Protein AF-A0A7S1RBB6-F1 (afdb_monomer_lite)

Structure (mmCIF, N/CA/C/O backbone):
data_AF-A0A7S1RBB6-F1
#
_entry.id   AF-A0A7S1RBB6-F1
#
loop_
_atom_site.group_PDB
_atom_site.id
_atom_site.type_symbol
_atom_site.label_atom_id
_atom_site.label_alt_id
_atom_site.label_comp_id
_atom_site.label_asym_id
_atom_site.label_entity_id
_atom_site.label_seq_id
_atom_site.pdbx_PDB_ins_code
_atom_site.Cartn_x
_atom_site.Cartn_y
_atom_site.Cartn_z
_atom_site.occupancy
_atom_site.B_iso_or_equiv
_atom_site.auth_seq_id
_atom_site.auth_comp_id
_atom_site.auth_asym_id
_atom_site.auth_atom_id
_atom_site.pdbx_PDB_model_num
ATOM 1 N N . ARG A 1 1 ? 6.614 -2.468 24.301 1.00 43.59 1 ARG A N 1
ATOM 2 C CA . ARG A 1 1 ? 5.553 -2.419 25.337 1.00 43.59 1 ARG A CA 1
ATOM 3 C C . ARG A 1 1 ? 4.480 -3.406 24.907 1.00 43.59 1 ARG A C 1
ATOM 5 O O . ARG A 1 1 ? 3.818 -3.131 23.917 1.00 43.59 1 ARG A O 1
ATOM 12 N N . HIS A 1 2 ? 4.411 -4.570 25.554 1.00 38.12 2 HIS A N 1
ATOM 13 C CA . HIS A 1 2 ? 3.393 -5.583 25.279 1.00 38.12 2 HIS A CA 1
ATOM 14 C C . HIS A 1 2 ? 2.012 -5.030 25.653 1.00 38.12 2 HIS A C 1
ATOM 16 O O . HIS A 1 2 ? 1.820 -4.583 26.782 1.00 38.12 2 HIS A O 1
ATOM 22 N N . LEU A 1 3 ? 1.088 -5.008 24.690 1.00 43.78 3 LEU A N 1
ATOM 23 C CA . LEU A 1 3 ? -0.338 -4.831 24.947 1.00 43.78 3 LEU A CA 1
ATOM 24 C C . LEU A 1 3 ? -0.813 -6.134 25.600 1.00 43.78 3 LEU A C 1
ATOM 26 O O . LEU A 1 3 ? -0.875 -7.169 24.945 1.00 43.78 3 LEU A O 1
ATOM 30 N N . MET A 1 4 ? -1.009 -6.093 26.917 1.00 45.59 4 MET A N 1
ATOM 31 C CA . MET A 1 4 ? -1.610 -7.180 27.689 1.00 45.59 4 MET A CA 1
ATOM 32 C C . MET A 1 4 ? -3.034 -7.432 27.175 1.00 45.59 4 MET A C 1
ATOM 34 O O . MET A 1 4 ? -3.755 -6.470 26.904 1.00 45.59 4 MET A O 1
ATOM 38 N N . ALA A 1 5 ? -3.427 -8.703 27.064 1.00 48.28 5 ALA A N 1
ATOM 39 C CA . ALA A 1 5 ? -4.809 -9.109 26.821 1.00 48.28 5 ALA A CA 1
ATOM 40 C C . ALA A 1 5 ? -5.725 -8.436 27.860 1.00 48.28 5 ALA A C 1
ATOM 42 O O . ALA A 1 5 ? -5.469 -8.508 29.065 1.00 48.28 5 ALA A O 1
ATOM 43 N N . GLY A 1 6 ? -6.716 -7.683 27.380 1.00 51.94 6 GLY A N 1
ATOM 44 C CA . GLY A 1 6 ? -7.488 -6.748 28.190 1.00 51.94 6 GLY A CA 1
ATOM 45 C C . GLY A 1 6 ? -8.405 -7.448 29.189 1.00 51.94 6 GLY A C 1
ATOM 46 O O . GLY A 1 6 ? -9.312 -8.180 28.801 1.00 51.94 6 GLY A O 1
ATOM 47 N N . SER A 1 7 ? -8.189 -7.165 30.474 1.00 54.84 7 SER A N 1
ATOM 48 C CA . SER A 1 7 ? -9.207 -7.292 31.521 1.00 54.84 7 SER A CA 1
ATOM 49 C C . SER A 1 7 ? -10.287 -6.228 31.297 1.00 54.84 7 SER A C 1
ATOM 51 O O . SER A 1 7 ? -9.959 -5.089 30.952 1.00 54.84 7 SER A O 1
ATOM 53 N N . ALA A 1 8 ? -11.561 -6.590 31.471 1.00 57.09 8 ALA A N 1
ATOM 54 C CA . ALA A 1 8 ? -12.688 -5.672 31.336 1.00 57.09 8 ALA A CA 1
ATOM 55 C C . ALA A 1 8 ? -12.540 -4.493 32.319 1.00 57.09 8 ALA A C 1
ATOM 57 O O . ALA A 1 8 ? -12.623 -4.661 33.537 1.00 57.09 8 ALA A O 1
ATOM 58 N N . GLU A 1 9 ? -12.301 -3.281 31.807 1.00 63.22 9 GLU A N 1
ATOM 59 C CA . GLU A 1 9 ? -12.243 -2.084 32.649 1.00 63.22 9 GLU A CA 1
ATOM 60 C C . GLU A 1 9 ? -13.662 -1.634 33.021 1.00 63.22 9 GLU A C 1
ATOM 62 O O . GLU A 1 9 ? -14.468 -1.267 32.163 1.00 63.22 9 GLU A O 1
ATOM 67 N N . ALA A 1 10 ? -13.952 -1.602 34.323 1.00 62.88 10 ALA A N 1
ATOM 68 C CA . ALA A 1 10 ? -15.189 -1.037 34.846 1.00 62.88 10 ALA A CA 1
ATOM 69 C C . ALA A 1 10 ? -15.334 0.450 34.456 1.00 62.88 10 ALA A C 1
ATOM 71 O O . ALA A 1 10 ? -14.387 1.227 34.615 1.00 62.88 10 ALA A O 1
ATOM 72 N N . MET A 1 11 ? -16.526 0.804 33.948 1.00 72.56 11 MET A N 1
ATOM 73 C CA . MET A 1 11 ? -17.032 2.146 33.595 1.00 72.56 11 MET A CA 1
ATOM 74 C C . MET A 1 11 ? -15.949 3.220 33.386 1.00 72.56 11 MET A C 1
ATOM 76 O O . MET A 1 11 ? -15.779 4.136 34.193 1.00 72.56 11 MET A O 1
ATOM 80 N N . SER A 1 12 ? -15.193 3.116 32.293 1.00 73.88 12 SER A N 1
ATOM 81 C CA . SER A 1 12 ? -14.159 4.086 31.934 1.00 73.88 12 SER A CA 1
ATOM 82 C C . SER A 1 12 ? -14.684 5.123 30.935 1.00 73.88 12 SER A C 1
ATOM 84 O O . SER A 1 12 ? -15.359 4.804 29.953 1.00 73.88 12 SER A O 1
ATOM 86 N N . LYS A 1 13 ? -14.331 6.400 31.146 1.00 88.50 13 LYS A N 1
ATOM 87 C CA . LYS A 1 13 ? -14.500 7.432 30.112 1.00 88.50 13 LYS A CA 1
ATOM 88 C C . LYS A 1 13 ? -13.587 7.084 28.933 1.00 88.50 13 LYS A C 1
ATOM 90 O O . LYS A 1 13 ? -12.365 7.240 29.026 1.00 88.50 13 LYS A O 1
ATOM 95 N N . CYS A 1 14 ? -14.200 6.598 27.857 1.00 92.31 14 CYS A N 1
ATOM 96 C CA . CYS A 1 14 ? -13.554 6.334 26.576 1.00 92.31 14 CYS A CA 1
ATOM 97 C C . CYS A 1 14 ? -13.932 7.421 25.576 1.00 92.31 14 CYS A C 1
ATOM 99 O O . CYS A 1 14 ? -15.098 7.807 25.523 1.00 92.31 14 CYS A O 1
ATOM 101 N N . GLN A 1 15 ? -12.964 7.879 24.787 1.00 95.56 15 GLN A N 1
ATOM 102 C CA . GLN A 1 15 ? -13.169 8.891 23.749 1.00 95.56 15 GLN A CA 1
ATOM 103 C C . GLN A 1 15 ? -12.273 8.623 22.540 1.00 95.56 15 GLN A C 1
ATOM 105 O O . GLN A 1 15 ? -11.200 8.025 22.672 1.00 95.56 15 GLN A O 1
ATOM 110 N N . ILE A 1 16 ? -12.700 9.106 21.377 1.00 95.06 16 ILE A N 1
ATOM 111 C CA . ILE A 1 16 ? -11.954 9.012 20.124 1.00 95.06 16 ILE A CA 1
ATOM 112 C C . ILE A 1 16 ? -11.471 10.408 19.756 1.00 95.06 16 ILE A C 1
ATOM 114 O O . ILE A 1 16 ? -12.265 11.335 19.640 1.00 95.06 16 ILE A O 1
ATOM 118 N N . ILE A 1 17 ? -10.163 10.568 19.566 1.00 94.81 17 ILE A N 1
ATOM 119 C CA . ILE A 1 17 ? -9.572 11.836 19.126 1.00 94.81 17 ILE A CA 1
ATOM 120 C C . ILE A 1 17 ? -8.734 11.551 17.890 1.00 94.81 17 ILE A C 1
ATOM 122 O O . ILE A 1 17 ? -7.744 10.821 17.968 1.00 94.81 17 ILE A O 1
ATOM 126 N N . SER A 1 18 ? -9.142 12.109 16.748 1.00 91.75 18 SER A N 1
ATOM 127 C CA . SER A 1 18 ? -8.444 11.947 15.463 1.00 91.75 18 SER A CA 1
ATOM 128 C C . SER A 1 18 ? -8.170 10.473 15.121 1.00 91.75 18 SER A C 1
ATOM 130 O O . SER A 1 18 ? -7.048 10.096 14.775 1.00 91.75 18 SER A O 1
ATOM 132 N N . GLY A 1 19 ? -9.181 9.616 15.304 1.00 91.19 19 GLY A N 1
ATOM 133 C CA . GLY A 1 19 ? -9.081 8.180 15.027 1.00 91.19 19 GLY A CA 1
ATOM 134 C C . GLY A 1 19 ? -8.227 7.380 16.020 1.00 91.19 19 GLY A C 1
ATOM 135 O O . GLY A 1 19 ? -7.901 6.221 15.773 1.00 91.19 19 GLY A O 1
ATOM 136 N N . VAL A 1 20 ? -7.827 7.977 17.145 1.00 94.06 20 VAL A N 1
ATOM 137 C CA . VAL A 1 20 ? -7.120 7.289 18.231 1.00 94.06 20 VAL A CA 1
ATOM 138 C C . VAL A 1 20 ? -8.073 7.088 19.401 1.00 94.06 20 VAL A C 1
ATOM 140 O O . VAL A 1 20 ? -8.668 8.046 19.892 1.00 94.06 20 VAL A O 1
ATOM 143 N N . LEU A 1 21 ? -8.183 5.843 19.862 1.00 94.25 21 LEU A N 1
ATOM 144 C CA . LEU A 1 21 ? -8.985 5.472 21.018 1.00 94.25 21 LEU A CA 1
ATOM 145 C C . LEU A 1 21 ? -8.209 5.738 22.314 1.00 94.25 21 LEU A C 1
ATOM 147 O O . LEU A 1 21 ? -7.080 5.262 22.493 1.00 94.25 21 LEU A O 1
ATOM 151 N N . PHE A 1 22 ? -8.839 6.464 23.235 1.00 94.94 22 PHE A N 1
ATOM 152 C CA . PHE A 1 22 ? -8.323 6.745 24.571 1.00 94.94 22 PHE A CA 1
ATOM 153 C C . PHE A 1 22 ? -9.266 6.202 25.651 1.00 94.94 22 PHE A C 1
ATOM 155 O O . PHE A 1 22 ? -10.476 6.378 25.551 1.00 94.94 22 PHE A O 1
ATOM 162 N N . SER A 1 23 ? -8.701 5.632 26.719 1.00 93.81 23 SER A N 1
ATOM 163 C CA . SER A 1 23 ? -9.399 5.298 27.975 1.00 93.81 23 SER A CA 1
ATOM 164 C C . SER A 1 23 ? -8.680 5.987 29.126 1.00 93.81 23 SER A C 1
ATOM 166 O O . SER A 1 23 ? -7.458 5.871 29.244 1.00 93.81 23 SER A O 1
ATOM 168 N N . LYS A 1 24 ? -9.406 6.741 29.964 1.00 91.56 24 LYS A N 1
ATOM 169 C CA . LYS A 1 24 ? -8.833 7.452 31.131 1.00 91.56 24 LYS A CA 1
ATOM 170 C C . LYS A 1 24 ? -7.597 8.302 30.768 1.00 91.56 24 LYS A C 1
ATOM 172 O O . LYS A 1 24 ? -6.594 8.311 31.478 1.00 91.56 24 LYS A O 1
ATOM 177 N N . GLY A 1 25 ? -7.636 8.959 29.606 1.00 91.75 25 GLY A N 1
ATOM 178 C CA . GLY A 1 25 ? -6.530 9.772 29.078 1.00 91.75 25 GLY A CA 1
ATOM 179 C C . GLY A 1 25 ? -5.324 8.982 28.548 1.00 91.75 25 GLY A C 1
ATOM 180 O O . GLY A 1 25 ? -4.381 9.578 28.032 1.00 91.75 25 GLY A O 1
ATOM 181 N N . ARG A 1 26 ? -5.334 7.647 28.623 1.00 91.94 26 ARG A N 1
ATOM 182 C CA . ARG A 1 26 ? -4.288 6.786 28.063 1.00 91.94 26 ARG A CA 1
ATOM 183 C C . ARG A 1 26 ? -4.666 6.349 26.655 1.00 91.94 26 ARG A C 1
ATOM 185 O O . ARG A 1 26 ? -5.791 5.926 26.409 1.00 91.94 26 ARG A O 1
ATOM 192 N N . LYS A 1 27 ? -3.702 6.427 25.737 1.00 93.44 27 LYS A N 1
ATOM 193 C CA . LYS A 1 27 ? -3.846 5.909 24.373 1.00 93.44 27 LYS A CA 1
ATOM 194 C C . LYS A 1 27 ? -3.926 4.384 24.414 1.00 93.44 27 LYS A C 1
ATOM 196 O O . LYS A 1 27 ? -2.978 3.747 24.869 1.00 93.44 27 LYS A O 1
ATOM 201 N N . ILE A 1 28 ? -5.019 3.836 23.895 1.00 94.38 28 ILE A N 1
ATOM 202 C CA . ILE A 1 28 ? -5.225 2.393 23.752 1.00 94.38 28 ILE A CA 1
ATOM 203 C C . ILE A 1 28 ? -4.673 1.926 22.408 1.00 94.38 28 ILE A C 1
ATOM 205 O O . ILE A 1 28 ? -3.746 1.122 22.356 1.00 94.38 28 ILE A O 1
ATOM 209 N N . GLY A 1 29 ? -5.172 2.507 21.319 1.00 91.88 29 GLY A N 1
ATOM 210 C CA . GLY A 1 29 ? -4.824 2.096 19.964 1.00 91.88 29 GLY A CA 1
ATOM 211 C C . GLY A 1 29 ? -5.254 3.134 18.938 1.00 91.88 29 GLY A C 1
ATOM 212 O O . GLY A 1 29 ? -6.098 3.985 19.216 1.00 91.88 29 GLY A O 1
ATOM 213 N N . ARG A 1 30 ? -4.632 3.102 17.759 1.00 93.81 30 ARG A N 1
ATOM 214 C CA . ARG A 1 30 ? -5.143 3.832 16.594 1.00 93.81 30 ARG A CA 1
ATOM 215 C C . ARG A 1 30 ? -6.147 2.914 15.902 1.00 93.81 30 ARG A C 1
ATOM 217 O O . ARG A 1 30 ? -5.836 1.742 15.726 1.00 93.81 30 ARG A O 1
ATOM 224 N N . LEU A 1 31 ? -7.326 3.430 15.581 1.00 95.06 31 LEU A N 1
ATOM 225 C CA . LEU A 1 31 ? -8.295 2.719 14.758 1.00 95.06 31 LEU A CA 1
ATOM 226 C C . LEU A 1 31 ? -7.768 2.668 13.319 1.00 95.06 31 LEU A C 1
ATOM 228 O O . LEU A 1 31 ? -7.024 3.554 12.899 1.00 95.06 31 LEU A O 1
ATOM 232 N N . ASP A 1 32 ? -8.101 1.625 12.582 1.00 92.69 32 ASP A N 1
ATOM 233 C CA . ASP A 1 32 ? -7.763 1.467 11.170 1.00 92.69 32 ASP A CA 1
ATOM 234 C C . ASP A 1 32 ? -8.798 0.564 10.489 1.00 92.69 32 ASP A C 1
ATOM 236 O O . ASP A 1 32 ? -9.718 0.062 11.135 1.00 92.69 32 ASP A O 1
ATOM 240 N N . SER A 1 33 ? -8.649 0.355 9.182 1.00 91.06 33 SER A N 1
ATOM 241 C CA . SER A 1 33 ? -9.563 -0.472 8.387 1.00 91.06 33 SER A CA 1
ATOM 242 C C . SER A 1 33 ? -9.567 -1.957 8.767 1.00 91.06 33 SER A C 1
ATOM 244 O O . SER A 1 33 ? -10.401 -2.700 8.260 1.00 91.06 33 SER A O 1
ATOM 246 N N . SER A 1 34 ? -8.655 -2.410 9.632 1.00 91.75 34 SER A N 1
ATOM 247 C CA . SER A 1 34 ? -8.646 -3.780 10.154 1.00 91.75 34 SER A CA 1
ATOM 248 C C . SER A 1 34 ? -9.430 -3.930 11.460 1.00 91.75 34 SER A C 1
ATOM 250 O O . SER A 1 34 ? -9.495 -5.030 12.006 1.00 91.75 34 SER A O 1
ATOM 252 N N . CYS A 1 35 ? -9.984 -2.836 11.990 1.00 95.62 35 CYS A N 1
ATOM 253 C CA . CYS A 1 35 ? -10.729 -2.845 13.239 1.00 95.62 35 CYS A CA 1
ATOM 254 C C . CYS A 1 35 ? -12.188 -3.274 13.025 1.00 95.62 35 CYS A C 1
ATOM 256 O O . CYS A 1 35 ? -12.857 -2.768 12.126 1.00 95.62 35 CYS A O 1
ATOM 258 N N . SER A 1 36 ? -12.712 -4.128 13.904 1.00 96.00 36 SER A N 1
ATOM 259 C CA . SER A 1 36 ? -14.146 -4.393 14.053 1.00 96.00 36 SER A CA 1
ATOM 260 C C . SER A 1 36 ? -14.666 -3.834 15.378 1.00 96.00 36 SER A C 1
ATOM 262 O O . SER A 1 36 ? -13.915 -3.677 16.344 1.00 96.00 36 SER A O 1
ATOM 264 N N . VAL A 1 37 ? -15.953 -3.483 15.407 1.00 96.75 37 VAL A N 1
ATOM 265 C CA . VAL A 1 37 ? -16.617 -2.906 16.583 1.00 96.75 37 VAL A CA 1
ATOM 266 C C . VAL A 1 37 ? -17.936 -3.624 16.819 1.00 96.75 37 VAL A C 1
ATOM 268 O O . VAL A 1 37 ? -18.903 -3.430 16.069 1.00 96.75 37 VAL A O 1
ATOM 271 N N . ASP A 1 38 ? -17.971 -4.387 17.902 1.00 96.56 38 ASP A N 1
ATOM 272 C CA . ASP A 1 38 ? -19.135 -5.119 18.382 1.00 96.56 38 ASP A CA 1
ATOM 273 C C . ASP A 1 38 ? -19.687 -4.457 19.646 1.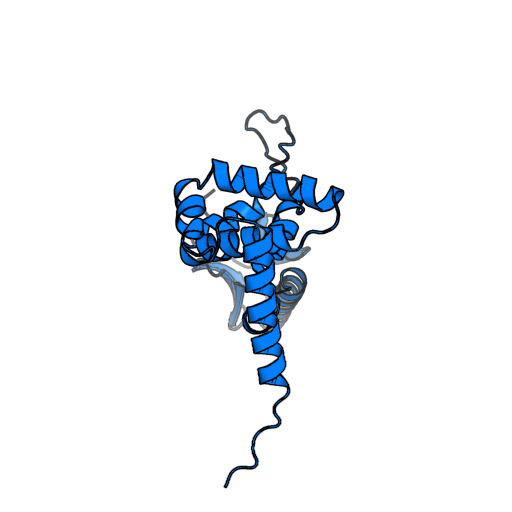00 96.56 38 ASP A C 1
ATOM 275 O O . ASP A 1 38 ? -18.959 -3.813 20.407 1.00 96.56 38 ASP A O 1
ATOM 279 N N . PHE A 1 39 ? -20.993 -4.583 19.868 1.00 95.94 39 PHE A N 1
ATOM 280 C CA . PHE A 1 39 ? -21.626 -4.112 21.096 1.00 95.94 39 PHE A CA 1
ATOM 281 C C . PHE A 1 39 ? -22.712 -5.089 21.550 1.00 95.94 39 PHE A C 1
ATOM 283 O O . PHE A 1 39 ? -23.443 -5.642 20.728 1.00 95.94 39 PHE A O 1
ATOM 290 N N . ALA A 1 40 ? -22.818 -5.292 22.863 1.00 95.88 40 ALA A N 1
ATOM 291 C CA . ALA A 1 40 ? -23.796 -6.178 23.486 1.00 95.88 40 ALA A CA 1
ATOM 292 C C . ALA A 1 40 ? -24.296 -5.564 24.801 1.00 95.88 40 ALA A C 1
ATOM 294 O O . ALA A 1 40 ? -23.592 -5.506 25.811 1.00 95.88 40 ALA A O 1
ATOM 295 N N . GLY A 1 41 ? -25.530 -5.056 24.799 1.00 95.50 41 GLY A N 1
ATOM 296 C CA . GLY A 1 41 ? -26.082 -4.351 25.955 1.00 95.50 41 GLY A CA 1
ATOM 297 C C . GLY A 1 41 ? -25.273 -3.093 26.283 1.00 95.50 41 GLY A C 1
ATOM 298 O O . GLY A 1 41 ? -25.371 -2.102 25.572 1.00 95.50 41 GLY A O 1
ATOM 299 N N . ARG A 1 42 ? -24.500 -3.117 27.376 1.00 95.31 42 ARG A N 1
ATOM 300 C CA . ARG A 1 42 ? -23.651 -1.990 27.823 1.00 95.31 42 ARG A CA 1
ATOM 301 C C . ARG A 1 42 ? -22.181 -2.137 27.430 1.00 95.31 42 ARG A C 1
ATOM 303 O O . ARG A 1 42 ? -21.395 -1.230 27.697 1.00 95.31 42 ARG A O 1
ATOM 310 N N . GLU A 1 43 ? -21.814 -3.276 26.867 1.00 95.38 43 GLU A N 1
ATOM 311 C CA . GLU A 1 43 ? -20.446 -3.619 26.509 1.00 95.38 43 GLU A CA 1
ATOM 312 C C . GLU A 1 43 ? -20.163 -3.199 25.066 1.00 95.38 43 GLU A C 1
ATOM 314 O O . GLU A 1 43 ? -20.982 -3.439 24.178 1.00 95.38 43 GLU A O 1
ATOM 319 N N . VAL A 1 44 ? -19.011 -2.568 24.837 1.00 96.19 44 VAL A N 1
ATOM 320 C CA . VAL A 1 44 ? -18.480 -2.279 23.500 1.00 96.19 44 VAL A CA 1
ATOM 321 C C . VAL A 1 44 ? -17.098 -2.900 23.389 1.00 96.19 44 VAL A C 1
ATOM 323 O O . VAL A 1 44 ? -16.226 -2.613 24.213 1.00 96.19 44 VAL A O 1
ATOM 326 N N . THR A 1 45 ? -16.890 -3.698 22.348 1.00 96.19 45 THR A N 1
ATOM 327 C CA . THR A 1 45 ? -15.634 -4.389 22.063 1.00 96.19 45 THR A CA 1
ATOM 328 C C . THR A 1 45 ? -15.082 -3.906 20.731 1.00 96.19 45 THR A C 1
ATOM 330 O O . THR A 1 45 ? -15.739 -3.994 19.698 1.00 96.19 45 THR A O 1
ATOM 333 N N . VAL A 1 46 ? -13.859 -3.384 20.755 1.00 96.12 46 VAL A N 1
ATOM 334 C CA . VAL A 1 46 ? -13.095 -3.016 19.562 1.00 96.12 46 VAL A CA 1
ATOM 335 C C . VAL A 1 46 ? -12.010 -4.060 19.363 1.00 96.12 46 VAL A C 1
ATOM 337 O O . VAL A 1 46 ? -11.172 -4.226 20.246 1.00 96.12 46 VAL A O 1
ATOM 340 N N . THR A 1 47 ? -12.000 -4.736 18.219 1.00 95.88 47 THR A N 1
ATOM 341 C CA . THR A 1 47 ? -11.015 -5.772 17.884 1.00 95.88 47 THR A CA 1
ATOM 342 C C . THR A 1 47 ? -10.165 -5.301 16.715 1.00 95.88 47 THR A C 1
ATOM 344 O O . THR A 1 47 ? -10.693 -4.893 15.692 1.00 95.88 47 THR A O 1
ATOM 347 N N . TRP A 1 48 ? -8.844 -5.351 16.848 1.00 93.19 48 TRP A N 1
ATOM 348 C CA . TRP A 1 48 ? -7.887 -5.070 15.778 1.00 93.19 48 TRP A CA 1
ATOM 349 C C . TRP A 1 48 ? -7.550 -6.359 15.028 1.00 93.19 48 TRP A C 1
ATOM 351 O O . TRP A 1 48 ? -7.516 -7.433 15.630 1.00 93.19 48 TRP A O 1
ATOM 361 N N . GLY A 1 49 ? -7.177 -6.258 13.748 1.00 79.12 49 GLY A N 1
ATOM 362 C CA . GLY A 1 49 ? -6.834 -7.418 12.912 1.00 79.12 49 GLY A CA 1
ATOM 363 C C . GLY A 1 49 ? -5.699 -8.308 13.446 1.00 79.12 49 GLY A C 1
ATOM 364 O O . GLY A 1 49 ? -5.549 -9.445 13.012 1.00 79.12 49 GLY A O 1
ATOM 365 N N . SER A 1 50 ? -4.916 -7.839 14.424 1.00 81.44 50 SER A N 1
ATOM 366 C CA . SER A 1 50 ? -3.915 -8.647 15.133 1.00 81.44 50 SER A CA 1
ATOM 367 C C . SER A 1 50 ? -4.492 -9.550 16.237 1.00 81.44 50 SER A C 1
ATOM 369 O O . SER A 1 50 ? -3.718 -10.152 16.978 1.00 81.44 50 SER A O 1
ATOM 371 N N . GLY A 1 51 ? -5.817 -9.579 16.422 1.00 85.69 51 GLY A N 1
ATOM 372 C CA . GLY A 1 51 ? -6.493 -10.270 17.528 1.00 85.69 51 GLY A CA 1
ATOM 373 C C . GLY A 1 51 ? -6.412 -9.535 18.871 1.00 85.69 51 GLY A C 1
ATOM 374 O O . GLY A 1 51 ? -6.855 -10.054 19.891 1.00 85.69 51 GLY A O 1
ATOM 375 N N . LEU A 1 52 ? -5.845 -8.323 18.893 1.00 87.50 52 LEU A N 1
ATOM 376 C CA . LEU A 1 52 ? -5.911 -7.461 20.071 1.00 87.50 52 LEU A CA 1
ATOM 377 C C . LEU A 1 52 ? -7.328 -6.919 20.184 1.00 87.50 52 LEU A C 1
ATOM 379 O O . LEU A 1 52 ? -7.898 -6.515 19.178 1.00 87.50 52 LEU A O 1
ATOM 383 N N . TYR A 1 53 ? -7.873 -6.862 21.392 1.00 92.00 53 TYR A N 1
ATOM 384 C CA . TYR A 1 53 ? -9.190 -6.291 21.621 1.00 92.00 53 TYR A CA 1
ATOM 385 C C . TYR A 1 53 ? -9.187 -5.365 22.834 1.00 92.00 53 TYR A C 1
ATOM 387 O O . TYR A 1 53 ? -8.359 -5.480 23.743 1.00 92.00 53 TYR A O 1
ATOM 395 N N . TYR A 1 54 ? -10.117 -4.421 22.826 1.00 92.38 54 TYR A N 1
ATOM 396 C CA . TYR A 1 54 ? -10.399 -3.514 23.921 1.00 92.38 54 TYR A CA 1
ATOM 397 C C . TYR A 1 54 ? -11.894 -3.529 24.197 1.00 92.38 54 TYR A C 1
ATOM 399 O O . TYR A 1 54 ? -12.688 -3.215 23.314 1.00 92.38 54 TYR A O 1
ATOM 407 N N . THR A 1 55 ? -12.252 -3.842 25.436 1.00 93.56 55 THR A N 1
ATOM 408 C CA . THR A 1 55 ? -13.635 -3.848 25.900 1.00 93.56 55 THR A CA 1
ATOM 409 C C . THR A 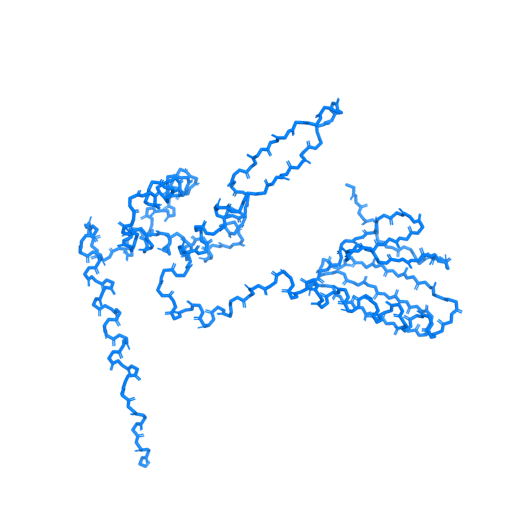1 55 ? -13.846 -2.716 26.897 1.00 93.56 55 THR A C 1
ATOM 411 O O . THR A 1 55 ? -13.052 -2.556 27.830 1.00 93.56 55 THR A O 1
ATOM 414 N N . CYS A 1 56 ? -14.932 -1.957 26.745 1.00 94.00 56 CYS A N 1
ATOM 415 C CA . CYS A 1 56 ? -15.381 -1.009 27.759 1.00 94.00 56 CYS A CA 1
ATOM 416 C C . CYS A 1 56 ? -16.882 -1.108 28.039 1.00 94.00 56 CYS A C 1
ATOM 418 O O . CYS A 1 56 ? -17.686 -1.437 27.170 1.00 94.00 56 CYS A O 1
ATOM 420 N N . MET A 1 57 ? -17.247 -0.785 29.281 1.00 94.44 57 MET A N 1
ATOM 421 C CA . MET A 1 57 ? -18.634 -0.740 29.742 1.00 94.44 57 MET A CA 1
ATOM 422 C C . MET A 1 57 ? -19.140 0.705 29.765 1.00 94.44 57 MET A C 1
ATOM 424 O O . MET A 1 57 ? -18.501 1.577 30.362 1.00 94.44 57 MET A O 1
ATOM 428 N N . LYS A 1 58 ? -20.303 0.959 29.160 1.00 94.25 58 LYS A N 1
ATOM 429 C CA . LYS A 1 58 ? -21.020 2.245 29.227 1.00 94.25 58 LYS A CA 1
ATOM 430 C C . LYS A 1 58 ? -22.109 2.236 30.298 1.00 94.25 58 LYS A C 1
ATOM 432 O O . LYS A 1 58 ? -22.457 1.183 30.834 1.00 94.25 58 LYS A O 1
ATOM 437 N N . GLN A 1 59 ? -22.651 3.409 30.635 1.00 93.62 59 GLN A N 1
ATOM 438 C CA . GLN A 1 59 ? -23.647 3.507 31.709 1.00 93.62 59 GLN A CA 1
ATOM 439 C C . GLN A 1 59 ? -24.958 2.810 31.324 1.00 93.62 59 GLN A C 1
ATOM 441 O O . GLN A 1 59 ? -25.616 2.190 32.160 1.00 93.62 59 GLN A O 1
ATOM 446 N N . ASN A 1 60 ? -25.322 2.877 30.043 1.00 94.88 60 ASN A N 1
ATOM 447 C CA . ASN A 1 60 ? -26.535 2.296 29.482 1.00 94.88 60 ASN A CA 1
ATOM 448 C C . ASN A 1 60 ? -26.305 1.840 28.028 1.00 94.88 60 ASN A C 1
ATOM 450 O O . ASN A 1 60 ? -25.272 2.134 27.426 1.00 94.88 60 ASN A O 1
ATOM 454 N N . ALA A 1 61 ? -27.269 1.100 27.472 1.00 94.81 61 ALA A N 1
ATOM 455 C CA . ALA A 1 61 ? -27.154 0.542 26.125 1.00 94.81 61 ALA A CA 1
ATOM 456 C C . ALA A 1 61 ? -27.121 1.615 25.025 1.00 94.81 61 ALA A C 1
ATOM 458 O O . ALA A 1 61 ? -26.402 1.468 24.045 1.00 94.81 61 ALA A O 1
ATOM 459 N N . LYS A 1 62 ? -27.825 2.734 25.227 1.00 96.12 62 LYS A N 1
ATOM 460 C CA . LYS A 1 62 ? -27.850 3.855 24.280 1.00 96.12 62 LYS A CA 1
ATOM 461 C C . LYS A 1 62 ? -26.478 4.529 24.157 1.00 96.12 62 LYS A C 1
ATOM 463 O O . LYS A 1 62 ? -26.049 4.868 23.060 1.00 96.12 62 LYS A O 1
ATOM 468 N N . GLU A 1 63 ? -25.761 4.691 25.269 1.00 95.25 63 GLU A N 1
ATOM 469 C CA . GLU A 1 63 ? -24.375 5.177 25.264 1.00 95.25 63 GLU A CA 1
ATOM 470 C C . GLU A 1 63 ? -23.405 4.189 24.606 1.00 95.25 63 GLU A C 1
ATOM 472 O O . GLU A 1 63 ? -22.473 4.620 23.925 1.00 95.25 63 GLU A O 1
ATOM 477 N N . ALA A 1 64 ? -23.600 2.881 24.811 1.00 95.56 64 ALA A N 1
ATOM 478 C CA . ALA A 1 64 ? -22.810 1.838 24.152 1.00 95.56 64 ALA A CA 1
ATOM 479 C C . ALA A 1 64 ? -22.992 1.881 22.634 1.00 95.56 64 ALA A C 1
ATOM 481 O O . ALA A 1 64 ? -22.005 1.945 21.904 1.00 95.56 64 ALA A O 1
ATOM 482 N N . GLU A 1 65 ? -24.238 1.945 22.172 1.00 96.75 65 GLU A N 1
ATOM 483 C CA . GLU A 1 65 ? -24.583 2.057 20.758 1.00 96.75 65 GLU A CA 1
ATOM 484 C C . GLU A 1 65 ? -24.028 3.343 20.125 1.00 96.75 65 GLU A C 1
ATOM 486 O O . GLU A 1 65 ? -23.358 3.277 19.094 1.00 96.75 65 GLU A O 1
ATOM 491 N N . SER A 1 66 ? -24.220 4.501 20.772 1.00 96.62 66 SER A N 1
ATOM 492 C CA . SER A 1 66 ? -23.686 5.788 20.297 1.00 96.62 66 SER A CA 1
ATOM 493 C C . SER A 1 66 ? -22.166 5.740 20.138 1.00 96.62 66 SER A C 1
ATOM 495 O O . SER A 1 66 ? -21.626 6.131 19.105 1.00 96.62 66 SER A O 1
ATOM 497 N N . PHE A 1 67 ? -21.467 5.209 21.142 1.00 96.44 67 PHE A N 1
ATOM 498 C CA . PHE A 1 67 ? -20.014 5.103 21.112 1.00 96.44 67 PHE A CA 1
ATOM 499 C C . PHE A 1 67 ? -19.515 4.095 20.067 1.00 96.44 67 PHE A C 1
ATOM 501 O O . PHE A 1 67 ? -18.528 4.357 19.381 1.00 96.44 67 PHE A O 1
ATOM 508 N N . ALA A 1 68 ? -20.197 2.958 19.907 1.00 97.19 68 ALA A N 1
ATOM 509 C CA . ALA A 1 68 ? -19.891 2.007 18.842 1.00 97.19 68 ALA A CA 1
ATOM 510 C C . ALA A 1 68 ? -20.067 2.651 17.453 1.00 97.19 68 ALA A C 1
ATOM 512 O O . ALA A 1 68 ? -19.235 2.441 16.568 1.00 97.19 68 ALA A O 1
ATOM 513 N N . GLY A 1 69 ? -21.098 3.486 17.282 1.00 97.06 69 GLY A N 1
ATOM 514 C CA . GLY A 1 69 ? -21.310 4.302 16.087 1.00 97.06 69 GLY A CA 1
ATOM 515 C C . GLY A 1 69 ? -20.150 5.261 15.807 1.00 97.06 69 GLY A C 1
ATOM 516 O O . GLY A 1 69 ? -19.623 5.267 14.697 1.00 97.06 69 GLY A O 1
ATOM 517 N N . GLU A 1 70 ? -19.688 6.007 16.815 1.00 96.81 70 GLU A N 1
ATOM 518 C CA . GLU A 1 70 ? -18.518 6.892 16.693 1.00 96.81 70 GLU A CA 1
ATOM 519 C C . GLU A 1 70 ? -17.253 6.130 16.268 1.00 96.81 70 GLU A C 1
ATOM 521 O O . GLU A 1 70 ? -16.524 6.585 15.382 1.00 96.81 70 GLU A O 1
ATOM 526 N N . CYS A 1 71 ? -17.005 4.950 16.851 1.00 95.81 71 CYS A N 1
ATOM 527 C CA . CYS A 1 71 ? -15.890 4.088 16.453 1.00 95.81 71 CYS A CA 1
ATOM 528 C C . CYS A 1 71 ? -15.981 3.690 14.977 1.00 95.81 71 CYS A C 1
ATOM 530 O O . CYS A 1 71 ? -14.985 3.797 14.263 1.00 95.81 71 CYS A O 1
ATOM 532 N N . ARG A 1 72 ? -17.160 3.264 14.509 1.00 96.75 72 ARG A N 1
ATOM 533 C CA . ARG A 1 72 ? -17.375 2.862 13.109 1.00 96.75 72 ARG A CA 1
ATOM 534 C C . ARG A 1 72 ? -17.166 4.026 12.146 1.00 96.75 72 ARG A C 1
ATOM 536 O O . ARG A 1 72 ? -16.428 3.876 11.181 1.00 96.75 72 ARG A O 1
ATOM 543 N N . VAL A 1 73 ? -17.717 5.202 12.451 1.00 96.19 73 VAL A N 1
ATOM 544 C CA . VAL A 1 73 ? -17.515 6.414 11.636 1.00 96.19 73 VAL A CA 1
ATOM 545 C C . VAL A 1 73 ? -16.032 6.780 11.554 1.00 96.19 73 VAL A C 1
ATOM 547 O O . VAL A 1 73 ? -15.531 7.084 10.472 1.00 96.19 73 VAL A O 1
ATOM 550 N N . ALA A 1 74 ? -15.305 6.710 12.672 1.00 94.56 74 ALA A N 1
ATOM 551 C CA . ALA A 1 74 ? -13.870 6.976 12.687 1.00 94.56 74 ALA A CA 1
ATOM 552 C C . ALA A 1 74 ? -13.074 5.947 11.862 1.00 94.56 74 ALA A C 1
ATOM 554 O O . ALA A 1 74 ? -12.147 6.333 11.149 1.00 94.56 74 ALA A O 1
ATOM 555 N N . ILE A 1 75 ? -13.432 4.660 11.936 1.00 94.12 75 ILE A N 1
ATOM 556 C CA . ILE A 1 75 ? -12.826 3.591 11.126 1.00 94.12 75 ILE A CA 1
ATOM 557 C C . ILE A 1 75 ? -13.085 3.834 9.637 1.00 94.12 75 ILE A C 1
ATOM 559 O O . ILE A 1 75 ? -12.138 3.807 8.855 1.00 94.12 75 ILE A O 1
ATOM 563 N N . ASP A 1 76 ? -14.323 4.144 9.250 1.00 91.44 76 ASP A N 1
ATOM 564 C CA . ASP A 1 76 ? -14.699 4.404 7.857 1.00 91.44 76 ASP A CA 1
ATOM 565 C C . ASP A 1 76 ? -14.001 5.640 7.291 1.00 91.44 76 ASP A C 1
ATOM 567 O O . ASP A 1 76 ? -13.504 5.620 6.163 1.00 91.44 76 ASP A O 1
ATOM 571 N N . GLN A 1 77 ? -13.938 6.727 8.064 1.00 90.56 77 GLN A N 1
ATOM 572 C CA . GLN A 1 77 ? -13.240 7.938 7.649 1.00 90.56 77 GLN A CA 1
ATOM 573 C C . GLN A 1 77 ? -11.750 7.660 7.440 1.00 90.56 77 GLN A C 1
ATOM 575 O O . GLN A 1 77 ? -11.190 8.030 6.409 1.00 90.56 77 GLN A O 1
ATOM 580 N N . LEU A 1 78 ? -11.121 6.945 8.374 1.00 86.12 78 LEU A N 1
ATOM 581 C CA . LEU A 1 78 ? -9.732 6.535 8.225 1.00 86.12 78 LEU A CA 1
ATOM 582 C C . LEU A 1 78 ? -9.547 5.588 7.044 1.00 86.12 78 LEU A C 1
ATOM 584 O O . LEU A 1 78 ? -8.566 5.732 6.327 1.00 86.12 78 LEU A O 1
ATOM 588 N N . ALA A 1 79 ? -10.461 4.654 6.792 1.00 83.69 79 ALA A N 1
ATOM 589 C CA . ALA A 1 79 ? -10.387 3.790 5.622 1.00 83.69 79 ALA A CA 1
ATOM 590 C C . ALA A 1 79 ? -10.403 4.625 4.332 1.00 83.69 79 ALA A C 1
ATOM 592 O O . ALA A 1 79 ? -9.563 4.413 3.466 1.00 83.69 79 ALA A O 1
ATOM 593 N N . ARG A 1 80 ? -11.258 5.649 4.229 1.00 80.19 80 ARG A N 1
ATOM 594 C CA . ARG A 1 80 ? -11.273 6.561 3.069 1.00 80.19 80 ARG A CA 1
ATOM 595 C C . ARG A 1 80 ? -9.996 7.392 2.946 1.00 80.19 80 ARG A C 1
ATOM 597 O O . ARG A 1 80 ? -9.505 7.588 1.842 1.00 80.19 80 ARG A O 1
ATOM 604 N N . GLU A 1 81 ? -9.437 7.856 4.061 1.00 78.81 81 GLU A N 1
ATOM 605 C CA . GLU A 1 81 ? -8.176 8.614 4.070 1.00 78.81 81 GLU A CA 1
ATOM 606 C C . GLU A 1 81 ? -6.953 7.734 3.767 1.00 78.81 81 GLU A C 1
ATOM 608 O O . GLU A 1 81 ? -5.974 8.198 3.184 1.00 78.81 81 GLU A O 1
ATOM 613 N N . THR A 1 82 ? -6.993 6.460 4.165 1.00 67.62 82 THR A N 1
ATOM 614 C CA . THR A 1 82 ? -5.870 5.522 4.015 1.00 67.62 82 THR A CA 1
ATOM 615 C C . THR A 1 82 ? -5.920 4.779 2.679 1.00 67.62 82 THR A C 1
ATOM 617 O O . THR A 1 82 ? -4.922 4.175 2.285 1.00 67.62 82 THR A O 1
ATOM 620 N N . LEU A 1 83 ? -7.043 4.836 1.956 1.00 52.28 83 LEU A N 1
ATOM 621 C CA . LEU A 1 83 ? -7.225 4.132 0.696 1.00 52.28 83 LEU A CA 1
ATOM 622 C C . LEU A 1 83 ? -7.477 5.090 -0.476 1.00 52.28 83 LEU A C 1
ATOM 624 O O . LEU A 1 83 ? -8.614 5.443 -0.769 1.00 52.28 83 LEU A O 1
ATOM 628 N N . PRO A 1 84 ? -6.466 5.294 -1.327 1.00 49.38 84 PRO A N 1
ATOM 629 C CA . PRO A 1 84 ? -6.559 4.853 -2.694 1.00 49.38 84 PRO A CA 1
ATOM 630 C C . PRO A 1 84 ? -6.079 3.393 -2.727 1.00 49.38 84 PRO A C 1
ATOM 632 O O . PRO A 1 84 ? -4.945 3.122 -3.125 1.00 49.38 84 PRO A O 1
ATOM 635 N N . ILE A 1 85 ? -6.912 2.421 -2.312 1.00 50.88 85 ILE A N 1
ATOM 636 C CA . ILE A 1 85 ? -6.759 1.083 -2.909 1.00 50.88 85 ILE A CA 1
ATOM 637 C C . ILE A 1 85 ? -7.209 1.294 -4.337 1.00 50.88 85 ILE A C 1
ATOM 639 O O . ILE A 1 85 ? -8.391 1.233 -4.663 1.00 50.88 85 ILE A O 1
ATOM 643 N N . ILE A 1 86 ? -6.246 1.632 -5.178 1.00 52.00 86 ILE A N 1
ATOM 644 C CA . ILE A 1 86 ? -6.371 1.436 -6.604 1.00 52.00 86 ILE A CA 1
ATOM 645 C C . ILE A 1 86 ? -6.697 -0.048 -6.712 1.00 52.00 86 ILE A C 1
ATOM 647 O O . ILE A 1 86 ? -5.863 -0.875 -6.339 1.00 52.00 86 ILE A O 1
ATOM 651 N N . SER A 1 87 ? -7.945 -0.370 -7.072 1.00 49.06 87 SER A N 1
ATOM 652 C CA . SER A 1 87 ? -8.350 -1.744 -7.357 1.00 49.06 87 SER A CA 1
ATOM 653 C C . SER A 1 87 ? -7.259 -2.332 -8.239 1.00 49.06 87 SER A C 1
ATOM 655 O O . SER A 1 87 ? -7.007 -1.797 -9.320 1.00 49.06 87 SER A O 1
ATOM 657 N N . LEU A 1 88 ? -6.534 -3.335 -7.738 1.00 52.97 88 LEU A N 1
ATOM 658 C CA . LEU A 1 88 ? -5.390 -3.904 -8.451 1.00 52.97 88 LEU A CA 1
ATOM 659 C C . LEU A 1 88 ? -5.819 -4.397 -9.839 1.00 52.97 88 LEU A C 1
ATOM 661 O O . LEU A 1 88 ? -5.052 -4.256 -10.782 1.00 52.97 88 LEU A O 1
ATOM 665 N N . ASP A 1 89 ? -7.078 -4.813 -9.984 1.00 50.25 89 ASP A N 1
ATOM 666 C CA . ASP A 1 89 ? -7.675 -5.202 -11.262 1.00 50.25 89 ASP A CA 1
ATOM 667 C C . ASP A 1 89 ? -7.783 -4.031 -12.253 1.00 50.25 89 ASP A C 1
ATOM 669 O O . ASP A 1 89 ? -7.518 -4.196 -13.442 1.00 50.25 89 ASP A O 1
ATOM 673 N N . ALA A 1 90 ? -8.095 -2.820 -11.779 1.00 56.06 90 ALA A N 1
ATOM 674 C CA . ALA A 1 90 ? -8.031 -1.609 -12.604 1.00 56.06 90 ALA A CA 1
ATOM 675 C C . ALA A 1 90 ? -6.578 -1.138 -12.807 1.00 56.06 90 ALA A C 1
ATOM 677 O O . ALA A 1 90 ? -6.229 -0.606 -13.860 1.00 56.06 90 ALA A O 1
ATOM 678 N N . ALA A 1 91 ? -5.707 -1.367 -11.820 1.00 55.44 91 ALA A N 1
ATOM 679 C CA . ALA A 1 91 ? -4.285 -1.043 -11.892 1.00 55.44 91 ALA A CA 1
ATOM 680 C C . ALA A 1 91 ? -3.544 -1.887 -12.941 1.00 55.44 91 ALA A C 1
ATOM 682 O O . ALA A 1 91 ? -2.600 -1.393 -13.552 1.00 55.44 91 ALA A O 1
ATOM 683 N N . CYS A 1 9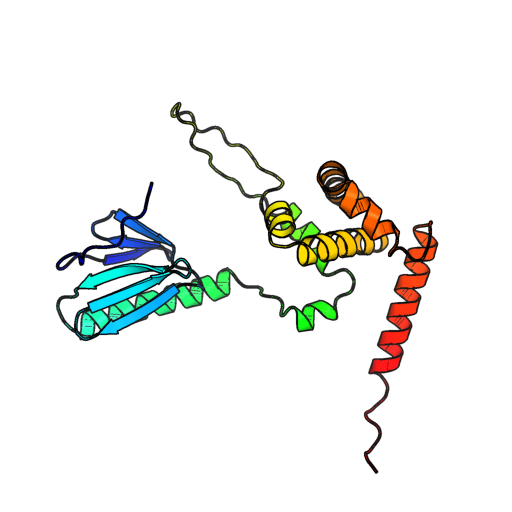2 ? -3.997 -3.121 -13.197 1.00 57.19 92 CYS A N 1
ATOM 684 C CA . CYS A 1 92 ? -3.469 -3.995 -14.248 1.00 57.19 92 CYS A CA 1
ATOM 685 C C . CYS A 1 92 ? -3.604 -3.403 -15.659 1.00 57.19 92 CYS A C 1
ATOM 687 O O . CYS A 1 92 ? -2.868 -3.813 -16.554 1.00 57.19 92 CYS A O 1
ATOM 689 N N . GLN A 1 93 ? -4.499 -2.430 -15.871 1.00 65.25 93 GLN A N 1
ATOM 690 C CA . GLN A 1 93 ? -4.623 -1.729 -17.155 1.00 65.25 93 GLN A CA 1
ATOM 691 C C . GLN A 1 93 ? -3.596 -0.602 -17.318 1.00 65.25 93 GLN A C 1
ATOM 693 O O . GLN A 1 93 ? -3.335 -0.142 -18.431 1.00 65.25 93 GLN A O 1
ATOM 698 N N . VAL A 1 94 ? -2.987 -0.149 -16.220 1.00 72.19 94 VAL A N 1
ATOM 699 C CA . VAL A 1 94 ? -1.959 0.887 -16.249 1.00 72.19 94 VAL A CA 1
ATOM 700 C C . VAL A 1 94 ? -0.607 0.206 -16.435 1.00 72.19 94 VAL A C 1
ATOM 702 O O . VAL A 1 94 ? -0.019 -0.322 -15.491 1.00 72.19 94 VAL A O 1
ATOM 705 N N . ILE A 1 95 ? -0.096 0.239 -17.670 1.00 71.94 95 ILE A N 1
ATOM 706 C CA . ILE A 1 95 ? 1.306 -0.103 -17.972 1.00 71.94 95 ILE A CA 1
ATOM 707 C C . ILE A 1 95 ? 2.192 0.618 -16.960 1.00 71.94 95 ILE A C 1
ATOM 709 O O . ILE A 1 95 ? 1.951 1.794 -16.723 1.00 71.94 95 ILE A O 1
ATOM 713 N N . ASP A 1 96 ? 3.208 -0.047 -16.409 1.00 80.25 96 ASP A N 1
ATOM 714 C CA . ASP A 1 96 ? 4.155 0.523 -15.444 1.00 80.25 96 ASP A CA 1
ATOM 715 C C . ASP A 1 96 ? 3.587 0.908 -14.064 1.00 80.25 96 ASP A C 1
ATOM 717 O O . ASP A 1 96 ? 4.307 1.521 -13.267 1.00 80.25 96 ASP A O 1
ATOM 721 N N . PHE A 1 97 ? 2.354 0.493 -13.724 1.00 85.19 97 PHE A N 1
ATOM 722 C CA . PHE A 1 97 ? 1.707 0.806 -12.442 1.00 85.19 97 PHE A CA 1
ATOM 723 C C . PHE A 1 97 ? 2.627 0.593 -11.239 1.00 85.19 97 PHE A C 1
ATOM 725 O O . PHE A 1 97 ? 2.816 1.493 -10.419 1.00 85.19 97 PHE A O 1
ATOM 732 N N . ALA A 1 98 ? 3.247 -0.583 -11.148 1.00 88.44 98 ALA A N 1
ATOM 733 C CA . ALA A 1 98 ? 4.120 -0.920 -10.032 1.00 88.44 98 ALA A CA 1
ATOM 734 C C . ALA A 1 98 ? 5.376 -0.022 -9.977 1.00 88.44 98 ALA A C 1
ATOM 736 O O . ALA A 1 98 ? 5.874 0.283 -8.892 1.00 88.44 98 ALA A O 1
ATOM 737 N N . GLY A 1 99 ? 5.848 0.483 -11.121 1.00 91.38 99 GLY A N 1
ATOM 738 C CA . GLY A 1 99 ? 6.9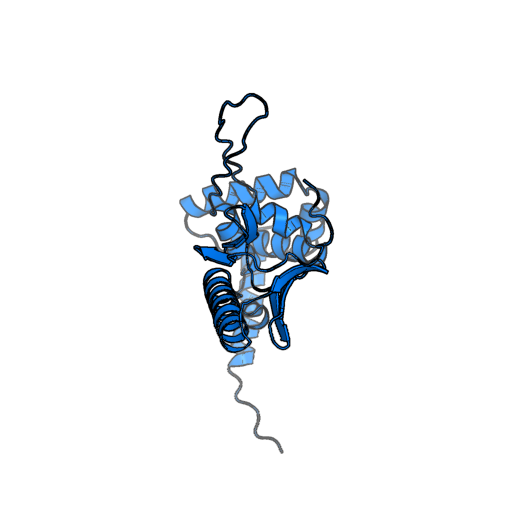22 1.473 -11.188 1.00 91.38 99 GLY A CA 1
ATOM 739 C C . GLY A 1 99 ? 6.486 2.877 -10.767 1.00 91.38 99 GLY A C 1
ATOM 740 O O . GLY A 1 99 ? 7.229 3.549 -10.049 1.00 91.38 99 GLY A O 1
ATOM 741 N N . ARG A 1 100 ? 5.273 3.314 -11.131 1.00 91.62 100 ARG A N 1
ATOM 742 C CA . ARG A 1 100 ? 4.681 4.569 -10.619 1.00 91.62 100 ARG A CA 1
ATOM 743 C C . ARG A 1 100 ? 4.438 4.508 -9.120 1.00 91.62 100 ARG A C 1
ATOM 745 O O . ARG A 1 100 ? 4.762 5.455 -8.409 1.00 91.62 100 ARG A O 1
ATOM 752 N N . LEU A 1 101 ? 3.920 3.383 -8.633 1.00 90.94 101 LEU A N 1
ATOM 753 C CA . LEU A 1 101 ? 3.744 3.137 -7.208 1.00 90.94 101 LEU A CA 1
ATOM 754 C C . LEU A 1 101 ? 5.092 3.200 -6.484 1.00 90.94 101 LEU A C 1
ATOM 756 O O . LEU A 1 101 ? 5.197 3.846 -5.445 1.00 90.94 101 LEU A O 1
ATOM 760 N N . ALA A 1 102 ? 6.144 2.604 -7.052 1.00 92.31 102 ALA A N 1
ATOM 761 C CA . ALA A 1 102 ? 7.484 2.707 -6.488 1.00 92.31 102 ALA A CA 1
ATOM 762 C C . ALA A 1 102 ? 7.984 4.158 -6.428 1.00 92.31 102 ALA A C 1
ATOM 764 O O . ALA A 1 102 ? 8.500 4.573 -5.393 1.00 92.31 102 ALA A O 1
ATOM 765 N N . GLN A 1 103 ? 7.777 4.940 -7.493 1.00 92.00 103 GLN A N 1
ATOM 766 C CA . GLN A 1 103 ? 8.113 6.367 -7.534 1.00 92.00 103 GLN A CA 1
ATOM 767 C C . GLN A 1 103 ? 7.358 7.164 -6.460 1.00 92.00 103 GLN A C 1
ATOM 769 O O . GLN A 1 103 ? 7.966 7.946 -5.730 1.00 92.00 103 GLN A O 1
ATOM 774 N N . TYR A 1 104 ? 6.055 6.920 -6.308 1.00 91.25 104 TYR A N 1
ATOM 775 C CA . TYR A 1 104 ? 5.224 7.556 -5.286 1.00 91.25 104 TYR A CA 1
ATOM 776 C C . TYR A 1 104 ? 5.698 7.217 -3.864 1.00 91.25 104 TYR A C 1
ATOM 778 O O . TYR A 1 104 ? 5.938 8.111 -3.054 1.00 91.25 104 TYR A O 1
ATOM 786 N N . LEU A 1 105 ? 5.905 5.928 -3.572 1.00 90.12 105 LEU A N 1
ATOM 787 C CA . LEU A 1 105 ? 6.355 5.459 -2.256 1.00 90.12 105 LEU A CA 1
ATOM 788 C C . LEU A 1 105 ? 7.787 5.892 -1.922 1.00 90.12 105 LEU A C 1
ATOM 790 O O . LEU A 1 105 ? 8.143 5.948 -0.746 1.00 90.12 105 LEU A O 1
ATOM 794 N N . TRP A 1 106 ? 8.608 6.176 -2.936 1.00 90.38 106 TRP A N 1
ATOM 795 C CA . TRP A 1 106 ? 9.934 6.771 -2.770 1.00 90.38 106 TRP A CA 1
ATOM 796 C C . TRP A 1 106 ? 9.866 8.260 -2.429 1.00 90.38 106 TRP A C 1
ATOM 798 O O . TRP A 1 106 ? 10.622 8.756 -1.596 1.00 90.38 106 TRP A O 1
ATOM 808 N N . ALA A 1 107 ? 8.946 8.984 -3.068 1.00 87.12 107 ALA A N 1
ATOM 809 C CA . ALA A 1 107 ? 8.735 10.405 -2.824 1.00 87.12 107 ALA A CA 1
ATOM 810 C C . ALA A 1 107 ? 8.048 10.683 -1.473 1.00 87.12 107 ALA A C 1
ATOM 812 O O . ALA A 1 107 ? 8.166 11.796 -0.949 1.00 87.12 107 ALA A O 1
ATOM 813 N N . GLU A 1 108 ? 7.358 9.691 -0.892 1.00 82.06 108 GLU A N 1
ATOM 814 C CA . GLU A 1 108 ? 6.696 9.789 0.413 1.00 82.06 108 GLU A CA 1
ATOM 815 C C . GLU A 1 108 ? 7.723 10.069 1.530 1.00 82.06 108 GLU A C 1
ATOM 817 O O . GLU A 1 108 ? 8.310 9.176 2.147 1.00 82.06 108 GLU A O 1
ATOM 822 N N . ARG A 1 109 ? 7.938 11.354 1.834 1.00 66.94 109 ARG A N 1
ATOM 823 C CA . ARG A 1 109 ? 8.815 11.787 2.927 1.00 66.94 109 ARG A CA 1
ATOM 824 C C . ARG A 1 109 ? 8.169 11.483 4.275 1.00 66.94 109 ARG A C 1
ATOM 826 O O . ARG A 1 109 ? 7.528 12.344 4.878 1.00 66.94 109 ARG A O 1
ATOM 833 N N . ARG A 1 110 ? 8.409 10.290 4.816 1.00 59.25 110 ARG A N 1
ATOM 834 C CA . ARG A 1 110 ? 8.085 10.015 6.219 1.00 59.25 110 ARG A CA 1
ATOM 835 C C . ARG A 1 110 ? 9.099 10.686 7.136 1.00 59.25 110 ARG A C 1
ATOM 837 O O . ARG A 1 110 ? 10.256 10.287 7.250 1.00 59.25 110 ARG A O 1
ATOM 844 N N . VAL A 1 111 ? 8.645 11.737 7.812 1.00 55.09 111 VAL A N 1
ATOM 845 C CA . VAL A 1 111 ? 9.368 12.335 8.935 1.00 55.09 111 VAL A CA 1
ATOM 846 C C . VAL A 1 111 ? 9.133 11.457 10.157 1.00 55.09 111 VAL A C 1
ATOM 848 O O . VAL A 1 111 ? 8.243 11.715 10.965 1.00 55.09 111 VAL A O 1
ATOM 851 N N . GLU A 1 112 ? 9.920 10.398 10.290 1.00 55.44 112 GLU A N 1
ATOM 852 C CA . GLU A 1 112 ? 9.898 9.589 11.501 1.00 55.44 112 GLU A CA 1
ATOM 853 C C . GLU A 1 112 ? 10.658 10.327 12.613 1.00 55.44 112 GLU A C 1
ATOM 855 O O . GLU A 1 112 ? 11.845 10.644 12.503 1.00 55.44 112 GLU A O 1
ATOM 860 N N . ARG A 1 113 ? 9.949 10.676 13.693 1.00 48.47 113 ARG A N 1
ATOM 861 C CA . ARG A 1 113 ? 10.575 11.212 14.906 1.00 48.47 113 ARG A CA 1
ATOM 862 C C . ARG A 1 113 ? 11.019 10.025 15.750 1.00 48.47 113 ARG A C 1
ATOM 864 O O . ARG A 1 113 ? 10.235 9.497 16.532 1.00 48.47 113 ARG A O 1
ATOM 871 N N . VAL A 1 114 ? 12.261 9.595 15.572 1.00 52.19 114 VAL A N 1
ATOM 872 C CA . VAL A 1 114 ? 12.864 8.584 16.442 1.00 52.19 114 VAL A CA 1
ATOM 873 C C . VAL A 1 114 ? 13.239 9.265 17.761 1.00 52.19 114 VAL A C 1
ATOM 875 O O . VAL A 1 114 ? 14.040 10.198 17.779 1.00 52.19 114 VAL A O 1
ATOM 878 N N . CYS A 1 115 ? 12.627 8.841 18.867 1.00 45.53 115 CYS A N 1
ATOM 879 C CA . CYS A 1 115 ? 13.103 9.200 20.201 1.00 45.53 115 CYS A CA 1
ATOM 880 C C . CYS A 1 115 ? 14.294 8.294 20.529 1.00 45.53 115 CYS A C 1
ATOM 882 O O . CYS A 1 115 ? 14.103 7.100 20.750 1.00 45.53 115 CYS A O 1
ATOM 884 N N . GLU A 1 116 ? 15.509 8.842 20.536 1.00 51.16 116 GLU A N 1
ATOM 885 C CA . GLU A 1 116 ? 16.666 8.141 21.098 1.00 51.16 116 GLU A CA 1
ATOM 886 C C . GLU A 1 116 ? 16.535 8.069 22.628 1.00 51.16 116 GLU A C 1
ATOM 888 O O . GLU A 1 116 ? 15.990 8.970 23.273 1.00 51.16 116 GLU A O 1
ATOM 893 N N . SER A 1 117 ? 17.058 6.992 23.217 1.00 56.88 117 SER A N 1
ATOM 894 C CA . SER A 1 117 ? 17.062 6.714 24.662 1.00 56.88 117 SER A CA 1
ATOM 895 C C . SER A 1 117 ? 17.742 7.807 25.501 1.00 56.88 117 SER A C 1
ATOM 897 O O . SER A 1 117 ? 17.562 7.855 26.711 1.00 56.88 117 SER A O 1
ATOM 899 N N . SER A 1 118 ? 18.511 8.689 24.857 1.00 72.44 118 SER A N 1
ATOM 900 C CA . SER A 1 118 ? 19.235 9.820 25.445 1.00 72.44 118 SER A CA 1
ATOM 901 C C . SER A 1 118 ? 18.372 11.072 25.667 1.00 72.44 118 SER A C 1
ATOM 903 O O . SER A 1 118 ? 18.885 12.090 26.123 1.00 72.44 118 SER A O 1
ATOM 905 N N . GLY A 1 119 ? 17.082 11.055 25.307 1.00 64.69 119 GLY A N 1
ATOM 906 C CA . GLY A 1 119 ? 16.194 12.224 25.411 1.00 64.69 119 GLY A CA 1
ATOM 907 C C . GLY A 1 119 ? 16.431 13.300 24.340 1.00 64.69 119 GLY A C 1
ATOM 908 O O . GLY A 1 119 ? 15.610 14.207 24.184 1.00 64.69 119 GLY A O 1
ATOM 909 N N . LEU A 1 120 ? 17.493 13.179 23.538 1.00 56.19 120 LEU A N 1
ATOM 910 C CA . LEU A 1 120 ? 17.772 14.058 22.407 1.00 56.19 120 LEU A CA 1
ATOM 911 C C . LEU A 1 120 ? 16.989 13.584 21.176 1.00 56.19 120 LEU A C 1
ATOM 913 O O . LEU A 1 120 ? 17.220 12.511 20.620 1.00 56.19 120 LEU A O 1
ATOM 917 N N . LYS A 1 121 ? 16.030 14.399 20.728 1.00 51.53 121 LYS A N 1
ATOM 918 C CA . LYS A 1 121 ? 15.223 14.119 19.531 1.00 51.53 121 LYS A CA 1
ATOM 919 C C . LYS A 1 121 ? 16.061 14.351 18.270 1.00 51.53 121 LYS A C 1
ATOM 921 O O . LYS A 1 121 ? 16.046 15.446 17.712 1.00 51.53 121 LYS A O 1
ATOM 926 N N . ARG A 1 122 ? 16.771 13.330 17.784 1.00 56.59 122 ARG A N 1
ATOM 927 C CA . ARG A 1 122 ? 17.390 13.371 16.450 1.00 56.59 122 ARG A CA 1
ATOM 928 C C . ARG A 1 122 ? 16.377 12.993 15.372 1.00 56.59 122 ARG A C 1
ATOM 930 O O . ARG A 1 122 ? 15.788 11.916 15.371 1.00 56.59 122 ARG A O 1
ATOM 937 N N . ARG A 1 123 ? 16.182 13.895 14.409 1.00 54.66 123 ARG A N 1
ATOM 938 C CA . ARG A 1 123 ? 15.332 13.670 13.235 1.00 54.66 123 ARG A CA 1
ATOM 939 C C . ARG A 1 123 ? 16.109 12.840 12.210 1.00 54.66 123 ARG A C 1
ATOM 941 O O . ARG A 1 123 ? 16.828 13.401 11.389 1.00 54.66 123 ARG A O 1
ATOM 948 N N . ARG A 1 124 ? 15.975 11.510 12.238 1.00 57.41 124 ARG A N 1
ATOM 949 C CA . ARG A 1 124 ? 16.422 10.669 11.115 1.00 57.41 124 ARG A CA 1
ATOM 950 C C . ARG A 1 124 ? 15.355 10.693 10.028 1.00 57.41 124 ARG A C 1
ATOM 952 O O . ARG A 1 124 ? 14.259 10.180 10.205 1.00 57.41 124 ARG A O 1
ATOM 959 N N . VAL A 1 125 ? 15.678 11.307 8.895 1.00 56.81 125 VAL A N 1
ATOM 960 C CA . VAL A 1 125 ? 14.849 11.206 7.691 1.00 56.81 125 VAL A CA 1
ATOM 961 C C . VAL A 1 125 ? 15.150 9.856 7.051 1.00 56.81 125 VAL A C 1
ATOM 963 O O . VAL A 1 125 ? 16.161 9.708 6.369 1.00 56.81 125 VAL A O 1
ATOM 966 N N . GLN A 1 126 ? 14.305 8.856 7.293 1.00 62.09 126 GLN A N 1
ATOM 967 C CA . GLN A 1 126 ? 14.392 7.597 6.562 1.00 62.09 126 GLN A CA 1
ATOM 968 C C . GLN A 1 126 ? 13.709 7.802 5.205 1.00 62.09 126 GLN A C 1
ATOM 970 O O . GLN A 1 126 ? 12.486 7.767 5.110 1.00 62.09 126 GLN A O 1
ATOM 975 N N . ARG A 1 127 ? 14.495 8.066 4.154 1.00 60.16 127 ARG A N 1
ATOM 976 C CA . ARG A 1 127 ? 13.988 8.366 2.797 1.00 60.16 127 ARG A CA 1
ATOM 977 C C . ARG A 1 127 ? 13.310 7.179 2.089 1.00 60.16 127 ARG A C 1
ATOM 979 O O . ARG A 1 127 ? 12.739 7.343 1.026 1.00 60.16 127 ARG A O 1
ATOM 986 N N . ASP A 1 128 ? 13.290 6.015 2.730 1.00 65.25 128 ASP A N 1
ATOM 987 C CA . ASP A 1 128 ? 13.162 4.730 2.044 1.00 65.25 128 ASP A CA 1
ATOM 988 C C . ASP A 1 128 ? 12.030 3.850 2.622 1.00 65.25 128 ASP A C 1
ATOM 990 O O . ASP A 1 128 ? 11.785 2.729 2.181 1.00 65.25 128 ASP A O 1
ATOM 994 N N . GLY A 1 129 ? 11.349 4.299 3.678 1.00 77.12 129 GLY A N 1
ATOM 995 C CA . GLY A 1 129 ? 10.602 3.394 4.554 1.00 77.12 129 GLY A CA 1
ATOM 996 C C . GLY A 1 129 ? 9.458 2.634 3.874 1.00 77.12 129 GLY A C 1
ATOM 997 O O . GLY A 1 129 ? 9.290 1.439 4.117 1.00 77.12 129 GLY A O 1
ATOM 998 N N . SER A 1 130 ? 8.627 3.305 3.073 1.00 87.69 130 SER A N 1
ATOM 999 C CA . SER A 1 130 ? 7.398 2.703 2.531 1.00 87.69 130 SER A CA 1
ATOM 1000 C C . SER A 1 130 ? 7.669 1.747 1.367 1.00 87.69 130 SER A C 1
ATOM 1002 O O . SER A 1 130 ? 7.198 0.610 1.412 1.00 87.69 130 SER A O 1
ATOM 1004 N N . LEU A 1 131 ? 8.498 2.141 0.390 1.00 92.00 131 LEU A N 1
ATOM 1005 C CA . LEU A 1 131 ? 8.855 1.273 -0.739 1.00 92.00 131 LEU A CA 1
ATOM 1006 C C . LEU A 1 131 ? 9.507 -0.027 -0.260 1.00 92.00 131 LEU A C 1
ATOM 1008 O O . LEU A 1 131 ? 9.097 -1.118 -0.644 1.00 92.00 131 LEU A O 1
ATOM 1012 N N . PHE A 1 132 ? 10.500 0.062 0.626 1.00 92.12 132 PHE A N 1
ATOM 1013 C CA . PHE A 1 132 ? 11.189 -1.141 1.087 1.00 92.12 132 PHE A CA 1
ATOM 1014 C C . PHE A 1 132 ? 10.349 -2.000 2.031 1.00 92.12 132 PHE A C 1
ATOM 1016 O O . PHE A 1 132 ? 10.599 -3.200 2.119 1.00 92.12 132 PHE A O 1
ATOM 1023 N N . ARG A 1 133 ? 9.346 -1.435 2.715 1.00 89.50 133 ARG A N 1
ATOM 1024 C CA . ARG A 1 133 ? 8.340 -2.245 3.416 1.00 89.50 133 ARG A CA 1
ATOM 1025 C C . ARG A 1 133 ? 7.477 -3.019 2.424 1.00 89.50 133 ARG A C 1
ATOM 1027 O O . ARG A 1 133 ? 7.311 -4.220 2.614 1.00 89.50 133 ARG A O 1
ATOM 1034 N N . LEU A 1 134 ? 7.022 -2.379 1.344 1.00 91.56 134 LEU A N 1
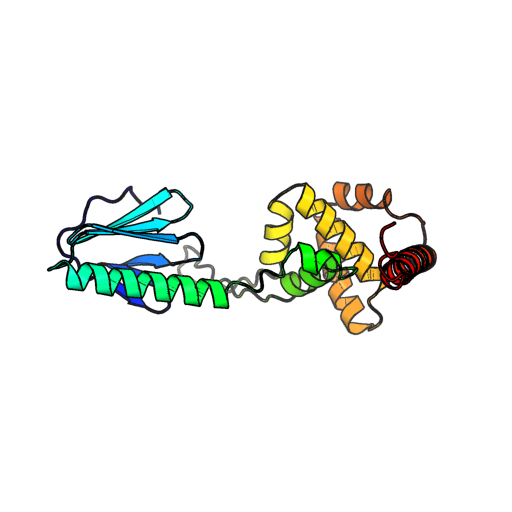ATOM 1035 C CA . LEU A 1 134 ? 6.277 -3.054 0.279 1.00 91.56 134 LEU A CA 1
ATOM 1036 C C . LEU A 1 134 ? 7.099 -4.197 -0.337 1.00 91.56 134 LEU A C 1
ATOM 1038 O O . LEU A 1 134 ? 6.616 -5.322 -0.420 1.00 91.56 134 LEU A O 1
ATOM 1042 N N . LEU A 1 135 ? 8.368 -3.948 -0.668 1.00 92.88 135 LEU A N 1
ATOM 1043 C CA . LEU A 1 135 ? 9.281 -4.953 -1.232 1.00 92.88 135 LEU A CA 1
ATOM 1044 C C . LEU A 1 135 ? 9.543 -6.152 -0.301 1.00 92.88 135 LEU A C 1
ATOM 1046 O O . LEU A 1 135 ? 9.957 -7.209 -0.769 1.00 92.88 135 LEU A O 1
ATOM 1050 N N . ARG A 1 136 ? 9.322 -6.010 1.012 1.00 92.88 136 ARG A N 1
ATOM 1051 C CA . ARG A 1 136 ? 9.469 -7.096 2.000 1.00 92.88 136 ARG A CA 1
ATOM 1052 C C . ARG A 1 136 ? 8.167 -7.834 2.298 1.00 92.88 136 ARG A C 1
ATOM 1054 O O . ARG A 1 136 ? 8.221 -8.846 2.988 1.00 92.88 136 ARG A O 1
ATOM 1061 N N . SER A 1 137 ? 7.027 -7.339 1.819 1.00 86.88 137 SER A N 1
ATOM 1062 C CA . SER A 1 137 ? 5.716 -7.918 2.135 1.00 86.88 137 SER A CA 1
ATOM 1063 C C . SER A 1 137 ? 5.561 -9.344 1.596 1.00 86.88 137 SER A C 1
ATOM 1065 O O . SER A 1 137 ? 5.065 -10.215 2.302 1.00 86.88 137 SER A O 1
ATOM 1067 N N . SER A 1 138 ? 6.026 -9.607 0.370 1.00 91.75 138 SER A N 1
ATOM 1068 C CA . SER A 1 138 ? 5.992 -10.934 -0.245 1.00 91.75 138 SER A CA 1
ATOM 1069 C C . SER A 1 138 ? 7.010 -11.069 -1.388 1.00 91.75 138 SER A C 1
ATOM 1071 O O . SER A 1 138 ? 7.522 -10.078 -1.918 1.00 91.75 138 SER A O 1
ATOM 1073 N N . ARG A 1 139 ? 7.306 -12.311 -1.805 1.00 89.38 139 ARG A N 1
ATOM 1074 C CA . ARG A 1 139 ? 8.205 -12.581 -2.946 1.00 89.38 139 ARG A CA 1
ATOM 1075 C C . ARG A 1 139 ? 7.595 -12.204 -4.300 1.00 89.38 139 ARG A C 1
ATOM 1077 O O . ARG A 1 139 ? 8.359 -11.822 -5.184 1.00 89.38 139 ARG A O 1
ATOM 1084 N N . SER A 1 140 ? 6.279 -12.343 -4.476 1.00 85.31 140 SER A N 1
ATOM 1085 C CA . SER A 1 140 ? 5.579 -11.917 -5.697 1.00 85.31 140 SER A CA 1
ATOM 1086 C C . SER A 1 140 ? 5.620 -10.399 -5.811 1.00 85.31 140 SER A C 1
ATOM 1088 O O . SER A 1 140 ? 6.198 -9.890 -6.762 1.00 85.31 140 SER A O 1
ATOM 1090 N N . THR A 1 141 ? 5.207 -9.687 -4.758 1.00 87.25 141 THR A N 1
ATOM 1091 C CA . THR A 1 141 ? 5.257 -8.218 -4.702 1.00 87.25 141 THR A CA 1
ATOM 1092 C C . THR A 1 141 ? 6.658 -7.675 -4.985 1.00 87.25 141 THR A C 1
ATOM 1094 O O . THR A 1 141 ? 6.809 -6.721 -5.741 1.00 87.25 141 THR A O 1
ATOM 1097 N N . LEU A 1 142 ? 7.709 -8.294 -4.431 1.00 92.50 142 LEU A N 1
ATOM 1098 C CA . LEU A 1 142 ? 9.095 -7.929 -4.744 1.00 92.50 142 LEU A CA 1
ATOM 1099 C C . LEU A 1 142 ? 9.399 -8.016 -6.248 1.00 92.50 142 LEU A C 1
ATOM 1101 O O . LEU A 1 142 ? 10.023 -7.111 -6.799 1.00 92.50 142 LEU A O 1
ATOM 1105 N N . ARG A 1 143 ? 8.992 -9.106 -6.909 1.00 90.25 143 ARG A N 1
ATOM 1106 C CA . ARG A 1 143 ? 9.220 -9.304 -8.348 1.00 90.25 143 ARG A CA 1
ATOM 1107 C C . ARG A 1 143 ? 8.416 -8.310 -9.176 1.00 90.25 143 ARG A C 1
ATOM 1109 O O . ARG A 1 143 ? 9.008 -7.673 -10.041 1.00 90.25 143 ARG A O 1
ATOM 1116 N N . ASP A 1 144 ? 7.138 -8.136 -8.860 1.00 88.25 144 ASP A N 1
ATOM 1117 C CA . ASP A 1 144 ? 6.222 -7.262 -9.600 1.00 88.25 144 ASP A CA 1
ATOM 1118 C C . ASP A 1 144 ? 6.666 -5.800 -9.515 1.00 88.25 144 ASP A C 1
ATOM 1120 O O . ASP A 1 144 ? 6.720 -5.097 -10.522 1.00 88.25 144 ASP A O 1
ATOM 1124 N N . VAL A 1 145 ? 7.093 -5.349 -8.331 1.00 92.06 145 VAL A N 1
ATOM 1125 C CA . VAL A 1 145 ? 7.627 -3.993 -8.159 1.00 92.06 145 VAL A CA 1
ATOM 1126 C C . VAL A 1 145 ? 8.967 -3.825 -8.872 1.00 92.06 145 VAL A C 1
ATOM 1128 O O . VAL A 1 145 ? 9.169 -2.810 -9.532 1.00 92.06 145 VAL A O 1
ATOM 1131 N N . ILE A 1 146 ? 9.884 -4.800 -8.798 1.00 93.38 146 ILE A N 1
ATOM 1132 C CA . ILE A 1 146 ? 11.148 -4.727 -9.554 1.00 93.38 146 ILE A CA 1
ATOM 1133 C C . ILE A 1 146 ? 10.879 -4.661 -11.062 1.00 93.38 146 ILE A C 1
ATOM 1135 O O . ILE A 1 146 ? 11.537 -3.884 -11.756 1.00 93.38 146 ILE A O 1
ATOM 1139 N N . LEU A 1 147 ? 9.941 -5.463 -11.567 1.00 89.31 147 LEU A N 1
ATOM 1140 C CA . LEU A 1 147 ? 9.557 -5.462 -12.974 1.00 89.31 147 LEU A CA 1
ATOM 1141 C C . LEU A 1 147 ? 8.958 -4.109 -13.372 1.00 89.31 147 LEU A C 1
ATOM 1143 O O . LEU A 1 147 ? 9.484 -3.469 -14.278 1.00 89.31 147 LEU A O 1
ATOM 1147 N N . GLY A 1 148 ? 7.974 -3.610 -12.622 1.00 90.88 148 GLY A N 1
ATOM 1148 C CA . GLY A 1 148 ? 7.369 -2.303 -12.874 1.00 90.88 148 GLY A CA 1
ATOM 1149 C C . GLY A 1 148 ? 8.369 -1.149 -12.805 1.00 90.88 148 GLY A C 1
ATOM 1150 O O . GLY A 1 148 ? 8.305 -0.225 -13.610 1.00 90.88 148 GLY A O 1
ATOM 1151 N N . VAL A 1 149 ? 9.353 -1.203 -11.898 1.00 92.69 149 VAL A N 1
ATOM 1152 C CA . VAL A 1 149 ? 10.445 -0.214 -11.847 1.00 92.69 149 VAL A CA 1
ATOM 1153 C C . VAL A 1 149 ? 11.280 -0.242 -13.129 1.00 92.69 149 VAL A C 1
ATOM 1155 O O . VAL A 1 149 ? 11.658 0.812 -13.642 1.00 92.69 149 VAL A O 1
ATOM 1158 N N . LYS A 1 150 ? 11.571 -1.428 -13.672 1.00 89.31 150 LYS A N 1
ATOM 1159 C CA . LYS A 1 150 ? 12.291 -1.547 -14.946 1.00 89.31 150 LYS A CA 1
ATOM 1160 C C . LYS A 1 150 ? 11.465 -1.033 -16.119 1.00 89.31 150 LYS A C 1
ATOM 1162 O O . LYS A 1 150 ? 12.009 -0.292 -16.930 1.00 89.31 150 LYS A O 1
ATOM 1167 N N . GLU A 1 151 ? 10.184 -1.382 -16.180 1.00 87.62 151 GLU A N 1
ATOM 1168 C CA . GLU A 1 151 ? 9.260 -0.895 -17.209 1.00 87.62 151 GLU A CA 1
ATOM 1169 C C . GLU A 1 151 ? 9.189 0.630 -17.183 1.00 87.62 151 GLU A C 1
ATOM 1171 O O . GLU A 1 151 ? 9.484 1.285 -18.180 1.00 87.62 151 GLU A O 1
ATOM 1176 N N . ARG A 1 152 ? 8.917 1.211 -16.009 1.00 89.69 152 ARG A N 1
ATOM 1177 C CA . ARG A 1 152 ? 8.824 2.661 -15.813 1.00 89.69 152 ARG A CA 1
ATOM 1178 C C . ARG A 1 152 ? 10.078 3.395 -16.274 1.00 89.69 152 ARG A C 1
ATOM 1180 O O . ARG A 1 152 ? 9.968 4.462 -16.873 1.00 89.69 152 ARG A O 1
ATOM 1187 N N . ARG A 1 153 ? 11.267 2.817 -16.068 1.00 87.31 153 ARG A N 1
ATOM 1188 C CA . ARG A 1 153 ? 12.540 3.393 -16.533 1.00 87.31 153 ARG A CA 1
ATOM 1189 C C . ARG A 1 153 ? 12.560 3.653 -18.047 1.00 87.31 153 ARG A C 1
ATOM 1191 O O . ARG A 1 153 ? 13.215 4.600 -18.467 1.00 87.31 153 ARG A O 1
ATOM 1198 N N . ALA A 1 154 ? 11.858 2.853 -18.851 1.00 82.81 154 ALA A N 1
ATOM 1199 C CA . ALA A 1 154 ? 11.760 3.035 -20.304 1.00 82.81 154 ALA A CA 1
ATOM 1200 C C . ALA A 1 154 ? 10.745 4.123 -20.723 1.00 82.81 154 ALA A C 1
ATOM 1202 O O . ALA A 1 154 ? 10.777 4.609 -21.861 1.00 82.81 154 ALA A O 1
ATOM 1203 N N . PHE A 1 155 ? 9.842 4.513 -19.817 1.00 83.06 155 PHE A N 1
ATOM 1204 C CA . PHE A 1 155 ? 8.770 5.481 -20.070 1.00 83.06 155 PHE A CA 1
ATOM 1205 C C . PHE A 1 155 ? 9.043 6.882 -19.512 1.00 83.06 155 PHE A C 1
ATOM 1207 O O . PHE A 1 155 ? 8.333 7.819 -19.873 1.00 83.06 155 PHE A O 1
ATOM 1214 N N . ILE A 1 156 ? 10.062 7.061 -18.668 1.00 84.38 156 ILE A N 1
ATOM 1215 C CA . ILE A 1 156 ? 10.441 8.388 -18.172 1.00 84.38 156 ILE A CA 1
ATOM 1216 C C . ILE A 1 156 ? 11.147 9.165 -19.286 1.00 84.38 156 ILE A C 1
ATOM 1218 O O . ILE A 1 156 ? 12.244 8.801 -19.707 1.00 84.38 156 ILE A O 1
ATOM 1222 N N . SER A 1 157 ? 10.500 10.233 -19.750 1.00 87.25 157 SER A N 1
ATOM 1223 C CA . SER A 1 157 ? 11.030 11.129 -20.786 1.00 87.25 157 SER A CA 1
ATOM 1224 C C . SER A 1 157 ? 11.641 12.414 -20.219 1.00 87.25 157 SER A C 1
ATOM 1226 O O . SER A 1 157 ? 12.473 13.017 -20.888 1.00 87.25 157 SER A O 1
ATOM 1228 N N . ASP A 1 158 ? 11.241 12.840 -19.015 1.00 89.62 158 ASP A N 1
ATOM 1229 C CA . ASP A 1 158 ? 11.787 14.037 -18.364 1.00 89.62 158 ASP A CA 1
ATOM 1230 C C . ASP A 1 158 ? 13.146 13.717 -17.700 1.00 89.62 158 ASP A C 1
ATOM 1232 O O . ASP A 1 158 ? 13.207 12.829 -16.839 1.00 89.62 158 ASP A O 1
ATOM 1236 N N . PRO A 1 159 ? 14.239 14.422 -18.059 1.00 86.62 159 PRO A N 1
ATOM 1237 C CA . PRO A 1 159 ? 15.554 14.237 -17.447 1.00 86.62 159 PRO A CA 1
ATOM 1238 C C . PRO A 1 159 ? 15.580 14.407 -15.920 1.00 86.62 159 PRO A C 1
ATOM 1240 O O . PRO A 1 159 ? 16.332 13.702 -15.243 1.00 86.62 159 PRO A O 1
ATOM 1243 N N . GLN A 1 160 ? 14.779 15.317 -15.353 1.00 83.50 160 GLN A N 1
ATOM 1244 C CA . GLN A 1 160 ? 14.747 15.536 -13.899 1.00 83.50 160 GLN A CA 1
ATOM 1245 C C . GLN A 1 160 ? 14.114 14.349 -13.173 1.00 83.50 160 GLN A C 1
ATOM 1247 O O . GLN A 1 160 ? 14.682 13.814 -12.212 1.00 83.50 160 GLN A O 1
ATOM 1252 N N . ASP A 1 161 ? 12.985 13.865 -13.689 1.00 84.69 161 ASP A N 1
ATOM 1253 C CA . ASP A 1 161 ? 12.359 12.646 -13.186 1.00 84.69 161 ASP A CA 1
ATOM 1254 C C . ASP A 1 161 ? 13.294 11.447 -13.336 1.00 84.69 161 ASP A C 1
ATOM 1256 O O . ASP A 1 161 ? 13.386 10.626 -12.422 1.00 84.69 161 ASP A O 1
ATOM 1260 N N . GLN A 1 162 ? 14.048 11.371 -14.436 1.00 86.44 162 GLN A N 1
ATOM 1261 C CA . GLN A 1 162 ? 14.994 10.289 -14.692 1.00 86.44 162 GLN A CA 1
ATOM 1262 C C . GLN A 1 162 ? 16.106 10.234 -13.639 1.00 86.44 162 GLN A C 1
ATOM 1264 O O . GLN A 1 162 ? 16.430 9.148 -13.152 1.00 86.44 162 GLN A O 1
ATOM 1269 N N . LEU A 1 163 ? 16.660 11.384 -13.238 1.00 84.56 163 LEU A N 1
ATOM 1270 C CA . LEU A 1 163 ? 17.651 11.461 -12.159 1.00 84.56 163 LEU A CA 1
ATOM 1271 C C . LEU A 1 163 ? 17.065 10.988 -10.825 1.00 84.56 163 LEU A C 1
ATOM 1273 O O . LEU A 1 163 ? 17.676 10.164 -10.139 1.00 84.56 163 LEU A O 1
ATOM 1277 N N . SER A 1 164 ? 15.861 11.456 -10.479 1.00 84.81 164 SER A N 1
ATOM 1278 C CA . SER A 1 164 ? 15.182 11.030 -9.250 1.00 84.81 164 SER A CA 1
ATOM 1279 C C . SER A 1 164 ? 14.916 9.520 -9.250 1.00 84.81 164 SER A C 1
ATOM 1281 O O . SER A 1 164 ? 15.144 8.837 -8.251 1.00 84.81 164 SER A O 1
ATOM 1283 N N . PHE A 1 165 ? 14.523 8.971 -10.397 1.00 90.94 165 PHE A N 1
ATOM 1284 C CA . PHE A 1 165 ? 14.176 7.569 -10.548 1.00 90.94 165 PHE A CA 1
ATOM 1285 C C . PHE A 1 165 ? 15.405 6.657 -10.570 1.00 90.94 165 PHE A C 1
ATOM 1287 O O . PHE A 1 165 ? 15.354 5.543 -10.050 1.00 90.94 165 PHE A O 1
ATOM 1294 N N . ASN A 1 166 ? 16.542 7.129 -11.088 1.00 90.38 166 ASN A N 1
ATOM 1295 C CA . ASN A 1 166 ? 17.802 6.390 -11.002 1.00 90.38 166 ASN A CA 1
ATOM 1296 C C . ASN A 1 166 ? 18.184 6.103 -9.542 1.00 90.38 166 ASN A C 1
ATOM 1298 O O . ASN A 1 166 ? 18.638 5.000 -9.249 1.00 90.38 166 ASN A O 1
ATOM 1302 N N . SER A 1 167 ? 17.879 7.013 -8.607 1.00 91.69 167 SER A N 1
ATOM 1303 C CA . SER A 1 167 ? 18.098 6.753 -7.175 1.00 91.69 167 SER A CA 1
ATOM 1304 C C . SER A 1 167 ? 17.285 5.557 -6.647 1.00 91.69 167 SER A C 1
ATOM 1306 O O . SER A 1 167 ? 17.800 4.771 -5.849 1.00 91.69 167 SER A O 1
ATOM 1308 N N . ILE A 1 168 ? 16.053 5.359 -7.139 1.00 93.25 168 ILE A N 1
ATOM 1309 C CA . ILE A 1 168 ? 15.211 4.190 -6.824 1.00 93.25 168 ILE A CA 1
ATOM 1310 C C . ILE A 1 168 ? 15.867 2.925 -7.370 1.00 93.25 168 ILE A C 1
ATOM 1312 O O . ILE A 1 168 ? 16.025 1.932 -6.659 1.00 93.25 168 ILE A O 1
ATOM 1316 N N . VAL A 1 169 ? 16.263 2.972 -8.644 1.00 93.81 169 VAL A N 1
ATOM 1317 C CA . VAL A 1 169 ? 16.878 1.849 -9.354 1.00 93.81 169 VAL A CA 1
ATOM 1318 C C . VAL A 1 169 ? 18.156 1.395 -8.657 1.00 93.81 169 VAL A C 1
ATOM 1320 O O . VAL A 1 169 ? 18.330 0.196 -8.430 1.00 93.81 169 VAL A O 1
ATOM 1323 N N . ASP A 1 170 ? 19.033 2.328 -8.299 1.00 93.44 170 ASP A N 1
ATOM 1324 C CA . ASP A 1 170 ? 20.307 2.010 -7.661 1.00 93.44 170 ASP A CA 1
ATOM 1325 C C . ASP A 1 170 ? 20.093 1.455 -6.249 1.00 93.44 170 ASP A C 1
ATOM 1327 O O . ASP A 1 170 ? 20.663 0.417 -5.915 1.00 93.44 170 ASP A O 1
ATOM 1331 N N . SER A 1 171 ? 19.163 2.029 -5.480 1.00 94.19 171 SER A N 1
ATOM 1332 C CA . SER A 1 171 ? 18.831 1.543 -4.134 1.00 94.19 171 SER A CA 1
ATOM 1333 C C . SER A 1 171 ? 18.224 0.133 -4.142 1.00 94.19 171 SER A C 1
ATOM 1335 O O . SER A 1 171 ? 18.528 -0.695 -3.279 1.00 94.19 171 SER A O 1
ATOM 1337 N N . ILE A 1 172 ? 17.363 -0.178 -5.116 1.00 94.31 172 ILE A N 1
ATOM 1338 C CA . ILE A 1 172 ? 16.813 -1.531 -5.286 1.00 94.31 172 ILE A CA 1
ATOM 1339 C C . ILE A 1 172 ? 17.910 -2.500 -5.734 1.00 94.31 172 ILE A C 1
ATOM 1341 O O . ILE A 1 172 ? 17.984 -3.614 -5.211 1.00 94.31 172 ILE A O 1
ATOM 1345 N N . ARG A 1 173 ? 18.764 -2.098 -6.685 1.00 94.50 173 ARG A N 1
ATOM 1346 C CA . ARG A 1 173 ? 19.857 -2.935 -7.200 1.00 94.50 173 ARG A CA 1
ATOM 1347 C C . ARG A 1 173 ? 20.864 -3.282 -6.108 1.00 94.50 173 ARG A C 1
ATOM 1349 O O . ARG A 1 173 ? 21.300 -4.427 -6.052 1.00 94.50 173 ARG A O 1
ATOM 1356 N N . GLU A 1 174 ? 21.200 -2.320 -5.255 1.00 94.31 174 GLU A N 1
ATOM 1357 C CA . GLU A 1 174 ? 22.112 -2.503 -4.127 1.00 94.31 174 GLU A CA 1
ATOM 1358 C C . GLU A 1 174 ? 21.549 -3.500 -3.105 1.00 94.31 174 GLU A C 1
ATOM 1360 O O . GLU A 1 174 ? 22.248 -4.420 -2.685 1.00 94.31 174 GLU A O 1
ATOM 1365 N N . ARG A 1 175 ? 20.266 -3.374 -2.735 1.00 95.38 175 ARG A N 1
ATOM 1366 C CA . ARG A 1 175 ? 19.659 -4.221 -1.690 1.00 95.38 175 ARG A CA 1
ATOM 1367 C C . ARG A 1 175 ? 19.172 -5.583 -2.178 1.00 95.38 175 ARG A C 1
ATOM 1369 O O . ARG A 1 175 ? 19.139 -6.529 -1.394 1.00 95.38 175 ARG A O 1
ATOM 1376 N N . TYR A 1 176 ? 18.786 -5.698 -3.448 1.00 95.56 176 TYR A N 1
ATOM 1377 C CA . TYR A 1 176 ? 18.230 -6.922 -4.037 1.00 95.56 176 TYR A CA 1
ATOM 1378 C C . TYR A 1 176 ? 18.934 -7.319 -5.349 1.00 95.56 176 TYR A C 1
ATOM 1380 O O . TYR A 1 176 ? 18.273 -7.527 -6.375 1.00 95.56 176 TYR A O 1
ATOM 1388 N N . PRO A 1 177 ? 20.273 -7.466 -5.360 1.00 95.56 177 PRO A N 1
ATOM 1389 C CA . PRO A 1 177 ? 21.043 -7.668 -6.590 1.00 95.56 177 PRO A CA 1
ATOM 1390 C C . PRO A 1 177 ? 20.686 -8.975 -7.309 1.00 95.56 177 PRO A C 1
ATOM 1392 O O . PRO A 1 177 ? 20.704 -9.052 -8.540 1.00 95.56 177 PRO A O 1
ATOM 1395 N N . THR A 1 178 ? 20.340 -10.026 -6.563 1.00 94.56 178 THR A N 1
ATOM 1396 C CA . THR A 1 178 ? 19.946 -11.318 -7.138 1.00 94.56 178 THR A CA 1
ATOM 1397 C C . THR A 1 178 ? 18.596 -11.218 -7.840 1.00 94.56 178 THR A C 1
ATOM 1399 O O . THR A 1 178 ? 18.481 -11.604 -9.000 1.00 94.56 178 THR A O 1
ATOM 1402 N N . GLN A 1 179 ? 17.590 -10.639 -7.188 1.00 94.19 179 GLN A N 1
ATOM 1403 C CA . GLN A 1 179 ? 16.247 -10.479 -7.744 1.00 94.19 179 GLN A CA 1
ATOM 1404 C C . GLN A 1 179 ? 16.259 -9.510 -8.930 1.00 94.19 179 GLN A C 1
ATOM 1406 O O . GLN A 1 179 ? 15.676 -9.814 -9.969 1.00 94.19 179 GLN A O 1
ATOM 1411 N N . TRP A 1 180 ? 17.012 -8.410 -8.830 1.00 93.19 180 TRP A N 1
ATOM 1412 C CA . TRP A 1 180 ? 17.215 -7.468 -9.930 1.00 93.19 180 TRP A CA 1
ATOM 1413 C C . TRP A 1 180 ? 17.767 -8.153 -11.192 1.00 93.19 180 TRP A C 1
ATOM 1415 O O . TRP A 1 180 ? 17.262 -7.931 -12.301 1.00 93.19 180 TRP A O 1
ATOM 1425 N N . ARG A 1 181 ? 18.780 -9.021 -11.028 1.00 90.56 181 ARG A N 1
ATOM 1426 C CA . ARG A 1 181 ? 19.365 -9.815 -12.122 1.00 90.56 181 ARG A CA 1
ATOM 1427 C C . ARG A 1 181 ? 18.405 -10.871 -12.660 1.00 90.56 181 ARG A C 1
ATOM 1429 O O . ARG A 1 181 ? 18.311 -11.012 -13.873 1.00 90.56 181 ARG A O 1
ATOM 1436 N N . LEU A 1 182 ? 17.674 -11.586 -11.803 1.00 88.31 182 LEU A N 1
ATOM 1437 C CA . LEU A 1 182 ? 16.721 -12.613 -12.245 1.00 88.31 182 LEU A CA 1
ATOM 1438 C C . LEU A 1 182 ? 15.631 -12.028 -13.146 1.00 88.31 182 LEU A C 1
ATOM 1440 O O . LEU A 1 182 ? 15.311 -12.616 -14.174 1.00 88.31 182 LEU A O 1
ATOM 1444 N N . MET A 1 183 ? 15.142 -10.828 -12.831 1.00 83.69 183 MET A N 1
ATOM 1445 C CA . MET A 1 183 ? 14.160 -10.131 -13.668 1.00 83.69 183 MET A CA 1
ATOM 1446 C C . MET A 1 183 ? 14.755 -9.588 -14.977 1.00 83.69 183 MET A C 1
ATOM 1448 O O . MET A 1 183 ? 14.038 -8.990 -15.763 1.00 83.69 183 MET A O 1
ATOM 1452 N N . ARG A 1 184 ? 16.069 -9.716 -15.229 1.00 67.62 184 ARG A N 1
ATOM 1453 C CA . ARG A 1 184 ? 16.668 -9.416 -16.546 1.00 67.62 184 ARG A CA 1
ATOM 1454 C C . ARG A 1 184 ? 16.377 -10.536 -17.550 1.00 67.62 184 ARG A C 1
ATOM 1456 O O . ARG A 1 184 ? 16.331 -10.269 -18.734 1.00 67.62 184 ARG A O 1
ATOM 1463 N N . LYS A 1 185 ? 16.100 -11.765 -17.098 1.00 62.53 185 LYS A N 1
ATOM 1464 C CA . LYS A 1 185 ? 15.656 -12.848 -17.996 1.00 62.53 185 LYS A CA 1
ATOM 1465 C C . LYS A 1 185 ? 14.246 -12.624 -18.560 1.00 62.53 185 LYS A C 1
ATOM 1467 O O . LYS A 1 185 ? 13.859 -13.313 -19.490 1.00 62.53 185 LYS A O 1
ATOM 1472 N N . LEU A 1 186 ? 13.498 -11.688 -17.975 1.00 54.84 186 LEU A N 1
ATOM 1473 C CA . LEU A 1 186 ? 12.189 -11.244 -18.457 1.00 54.84 186 LEU A CA 1
ATOM 1474 C C . LEU A 1 186 ? 12.291 -10.007 -19.367 1.00 54.84 186 LEU A C 1
ATOM 1476 O O . LEU A 1 186 ? 11.292 -9.613 -19.956 1.00 54.84 186 LEU A O 1
ATOM 1480 N N . GLN A 1 187 ? 13.478 -9.395 -19.488 1.00 56.53 187 GLN A N 1
ATOM 1481 C CA . GLN A 1 187 ? 13.740 -8.417 -20.541 1.00 56.53 187 GLN A CA 1
ATOM 1482 C C . GLN A 1 187 ? 13.891 -9.196 -21.844 1.00 56.53 187 GLN A C 1
ATOM 1484 O O . GLN A 1 187 ? 14.783 -10.032 -21.975 1.00 56.53 187 GLN A O 1
ATOM 1489 N N . ASN A 1 188 ? 12.989 -8.939 -22.787 1.00 54.28 188 ASN A N 1
ATOM 1490 C CA . ASN A 1 188 ? 12.988 -9.612 -24.081 1.00 54.28 188 ASN A CA 1
ATOM 1491 C C . ASN A 1 188 ? 14.164 -9.148 -24.964 1.00 54.28 188 ASN A C 1
ATOM 1493 O O . ASN A 1 188 ? 14.394 -9.714 -26.028 1.00 54.28 188 ASN A O 1
ATOM 1497 N N . SER A 1 189 ? 14.911 -8.122 -24.533 1.00 60.75 189 SER A N 1
ATOM 1498 C CA . SER A 1 189 ? 16.081 -7.618 -25.240 1.00 60.75 189 SER A CA 1
ATOM 1499 C C . SER A 1 189 ? 17.188 -7.097 -24.311 1.00 60.75 189 SER A C 1
ATOM 1501 O O . SER A 1 189 ? 17.035 -6.988 -23.094 1.00 60.75 189 SER A O 1
ATOM 1503 N N . SER A 1 190 ? 18.342 -6.787 -24.904 1.00 62.47 190 SER A N 1
ATOM 1504 C CA . SER A 1 190 ? 19.525 -6.301 -24.183 1.00 62.47 190 SER A CA 1
ATOM 1505 C C . SER A 1 190 ? 19.661 -4.775 -24.172 1.00 62.47 190 SER A C 1
ATOM 1507 O O . SER A 1 190 ? 20.483 -4.244 -23.419 1.00 62.47 190 SER A O 1
ATOM 1509 N N . THR A 1 191 ? 18.852 -4.068 -24.967 1.00 68.06 191 THR A N 1
ATOM 1510 C CA . THR A 1 191 ? 18.921 -2.612 -25.123 1.00 68.06 191 THR A CA 1
ATOM 1511 C C . THR A 1 191 ? 17.607 -1.944 -24.719 1.00 68.06 191 THR A C 1
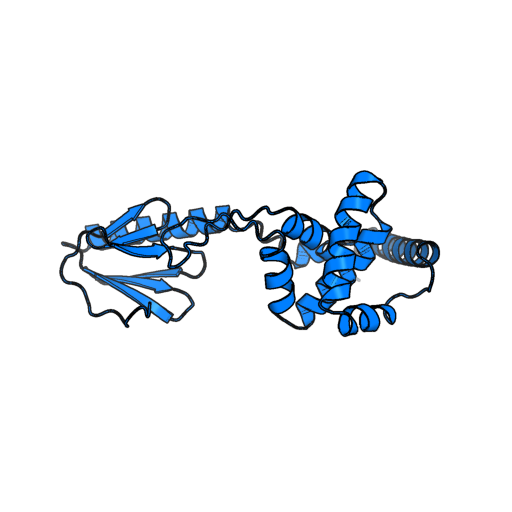ATOM 1513 O O . THR A 1 191 ? 16.520 -2.469 -24.938 1.00 68.06 191 THR A O 1
ATOM 1516 N N . ASN A 1 192 ? 17.693 -0.742 -24.137 1.00 56.75 192 ASN A N 1
ATOM 1517 C CA . ASN A 1 192 ? 16.498 0.017 -23.743 1.00 56.75 192 ASN A CA 1
ATOM 1518 C C . ASN A 1 192 ? 15.561 0.291 -24.935 1.00 56.75 192 ASN A C 1
ATOM 1520 O O . ASN A 1 192 ? 14.347 0.325 -24.757 1.00 56.75 192 ASN A O 1
ATOM 1524 N N . ASP A 1 193 ? 16.112 0.492 -26.136 1.00 67.56 193 ASP A N 1
ATOM 1525 C CA . ASP A 1 193 ? 15.331 0.779 -27.343 1.00 67.56 193 ASP A CA 1
ATOM 1526 C C . ASP A 1 193 ? 14.525 -0.428 -27.821 1.00 67.56 193 ASP A C 1
ATOM 1528 O O . ASP A 1 193 ? 13.366 -0.289 -28.214 1.00 67.56 193 ASP A O 1
ATOM 1532 N N . GLU A 1 194 ? 15.113 -1.619 -27.779 1.00 64.88 194 GLU A N 1
ATOM 1533 C CA . GLU A 1 194 ? 14.422 -2.854 -28.135 1.00 64.88 194 GLU A CA 1
ATOM 1534 C C . GLU A 1 194 ? 13.336 -3.195 -27.110 1.00 64.88 194 GLU A C 1
ATOM 1536 O O . GLU A 1 194 ? 12.217 -3.524 -27.502 1.00 64.88 194 GLU A O 1
ATOM 1541 N N . ASP A 1 195 ? 13.595 -3.006 -25.815 1.00 57.97 195 ASP A N 1
ATOM 1542 C CA . ASP A 1 195 ? 12.567 -3.174 -24.783 1.00 57.97 195 ASP A CA 1
ATOM 1543 C C . ASP A 1 195 ? 11.413 -2.189 -24.975 1.00 57.97 195 ASP A C 1
ATOM 1545 O O . ASP A 1 195 ? 10.244 -2.563 -24.859 1.00 57.97 195 ASP A O 1
ATOM 1549 N N . ARG A 1 196 ? 11.718 -0.939 -25.346 1.00 61.41 196 ARG A N 1
ATOM 1550 C CA . ARG A 1 196 ? 10.704 0.071 -25.671 1.00 61.41 196 ARG A CA 1
ATOM 1551 C C . ARG A 1 196 ? 9.877 -0.339 -26.887 1.00 61.41 196 ARG A C 1
ATOM 1553 O O . ARG A 1 196 ? 8.659 -0.163 -26.876 1.00 61.41 196 ARG A O 1
ATOM 1560 N N . LYS A 1 197 ? 10.507 -0.914 -27.920 1.00 69.69 197 LYS A N 1
ATOM 1561 C CA . LYS A 1 197 ? 9.811 -1.464 -29.099 1.00 69.69 197 LYS A CA 1
ATOM 1562 C C . LYS A 1 197 ? 8.906 -2.636 -28.723 1.00 69.69 197 LYS A C 1
ATOM 1564 O O . LYS A 1 197 ? 7.757 -2.656 -29.158 1.00 69.69 197 LYS A O 1
ATOM 1569 N N . VAL A 1 198 ? 9.385 -3.569 -27.900 1.00 64.94 198 VAL A N 1
ATOM 1570 C CA . VAL A 1 198 ? 8.606 -4.730 -27.440 1.00 64.94 198 VAL A CA 1
ATOM 1571 C C . VAL A 1 198 ? 7.422 -4.279 -26.589 1.00 64.94 198 VAL A C 1
ATOM 1573 O O . VAL A 1 198 ? 6.294 -4.666 -26.880 1.00 64.94 198 VAL A O 1
ATOM 1576 N N . ALA A 1 199 ? 7.636 -3.401 -25.607 1.00 59.28 199 ALA A N 1
ATOM 1577 C CA . ALA A 1 199 ? 6.565 -2.865 -24.770 1.00 59.28 199 ALA A CA 1
ATOM 1578 C C . ALA A 1 199 ? 5.504 -2.129 -25.604 1.00 59.28 199 ALA A C 1
ATOM 1580 O O . ALA A 1 199 ? 4.306 -2.350 -25.426 1.00 59.28 199 ALA A O 1
ATOM 1581 N N . ARG A 1 200 ? 5.933 -1.310 -26.576 1.00 67.81 200 ARG A N 1
ATOM 1582 C CA . ARG A 1 200 ? 5.027 -0.608 -27.498 1.00 67.81 200 ARG A CA 1
ATOM 1583 C C . ARG A 1 200 ? 4.253 -1.575 -28.393 1.00 67.81 200 ARG A C 1
ATOM 1585 O O . ARG A 1 200 ? 3.063 -1.375 -28.601 1.00 67.81 200 ARG A O 1
ATOM 1592 N N . SER A 1 201 ? 4.901 -2.620 -28.905 1.00 67.44 201 SER A N 1
ATOM 1593 C CA . SER A 1 201 ? 4.257 -3.647 -29.733 1.00 67.44 201 SER A CA 1
ATOM 1594 C C . SER A 1 201 ? 3.209 -4.440 -28.947 1.00 67.44 201 SER A C 1
ATOM 1596 O O . SER A 1 201 ? 2.091 -4.620 -29.430 1.00 67.44 201 SER A O 1
ATOM 1598 N N . THR A 1 202 ? 3.529 -4.852 -27.718 1.00 67.25 202 THR A N 1
ATOM 1599 C CA . THR A 1 202 ? 2.592 -5.542 -26.820 1.00 67.25 202 THR A CA 1
ATOM 1600 C C . THR A 1 202 ? 1.397 -4.658 -26.472 1.00 67.25 202 THR A C 1
ATOM 1602 O O . THR A 1 202 ? 0.261 -5.122 -26.530 1.00 67.25 202 THR A O 1
ATOM 1605 N N . LEU A 1 203 ? 1.636 -3.373 -26.187 1.00 62.22 203 LEU A N 1
ATOM 1606 C CA . LEU A 1 203 ? 0.569 -2.407 -25.936 1.00 62.22 203 LEU A CA 1
ATOM 1607 C C . LEU A 1 203 ? -0.367 -2.271 -27.139 1.00 62.22 203 LEU A C 1
ATOM 1609 O O . LEU A 1 203 ? -1.578 -2.386 -26.982 1.00 62.22 203 LEU A O 1
ATOM 1613 N N . MET A 1 204 ? 0.189 -2.052 -28.335 1.00 72.62 204 MET A N 1
ATOM 1614 C CA . MET A 1 204 ? -0.616 -1.916 -29.551 1.00 72.62 204 MET A CA 1
ATOM 1615 C C . MET A 1 204 ? -1.468 -3.162 -29.794 1.00 72.62 204 MET A C 1
ATOM 1617 O O . MET A 1 204 ? -2.643 -3.034 -30.110 1.00 72.62 204 MET A O 1
ATOM 1621 N N . ARG A 1 205 ? -0.921 -4.363 -29.557 1.00 69.12 205 ARG A N 1
ATOM 1622 C CA . ARG A 1 205 ? -1.685 -5.612 -29.661 1.00 69.12 205 ARG A CA 1
ATOM 1623 C C . ARG A 1 205 ? -2.877 -5.638 -28.698 1.00 69.12 205 ARG A C 1
ATOM 1625 O O . ARG A 1 205 ? -3.965 -6.026 -29.112 1.00 69.12 205 ARG A O 1
ATOM 1632 N N . HIS A 1 206 ? -2.698 -5.214 -27.446 1.00 67.31 206 HIS A N 1
ATOM 1633 C CA . HIS A 1 206 ? -3.800 -5.167 -26.480 1.00 67.31 206 HIS A CA 1
ATOM 1634 C C . HIS A 1 206 ? -4.878 -4.156 -26.868 1.00 67.31 206 HIS A C 1
ATOM 1636 O O . HIS A 1 206 ? -6.053 -4.512 -26.852 1.00 67.31 206 HIS A O 1
ATOM 1642 N N . LEU A 1 207 ? -4.484 -2.952 -27.290 1.00 69.12 207 LEU A N 1
ATOM 1643 C CA . LEU A 1 207 ? -5.423 -1.915 -27.728 1.00 69.12 207 LEU A CA 1
ATOM 1644 C C . LEU A 1 207 ? -6.231 -2.353 -28.959 1.00 69.12 207 LEU A C 1
ATOM 1646 O O . LEU A 1 207 ? -7.441 -2.169 -29.001 1.00 69.12 207 LEU A O 1
ATOM 1650 N N . SER A 1 208 ? -5.599 -3.030 -29.922 1.00 76.62 208 SER A N 1
ATOM 1651 C CA . SER A 1 208 ? -6.311 -3.584 -31.083 1.00 76.62 208 SER A CA 1
ATOM 1652 C C . SER A 1 208 ? -7.287 -4.710 -30.724 1.00 76.62 208 SER A C 1
ATOM 1654 O O . SER A 1 208 ? -8.208 -4.984 -31.486 1.00 76.62 208 SER A O 1
ATOM 1656 N N . THR A 1 209 ? -7.097 -5.375 -29.581 1.00 73.12 209 THR A N 1
ATOM 1657 C CA . THR A 1 209 ? -7.989 -6.458 -29.134 1.00 73.12 209 THR A CA 1
ATOM 1658 C C . THR A 1 209 ? -9.231 -5.903 -28.431 1.00 73.12 209 THR A C 1
ATOM 1660 O O . THR A 1 209 ? -10.301 -6.497 -28.522 1.00 73.12 209 THR A O 1
ATOM 1663 N N . THR A 1 210 ? -9.114 -4.756 -27.753 1.00 66.06 210 THR A N 1
ATOM 1664 C CA . THR A 1 210 ? -10.225 -4.128 -27.018 1.00 66.06 210 THR A CA 1
ATOM 1665 C C . THR A 1 210 ? -11.236 -3.408 -27.909 1.00 66.06 210 THR A C 1
ATOM 1667 O O . THR A 1 210 ? -12.376 -3.239 -27.491 1.00 66.06 210 THR A O 1
ATOM 1670 N N . ASP A 1 211 ? -10.856 -3.040 -29.135 1.00 64.75 211 ASP A N 1
ATOM 1671 C CA . ASP A 1 211 ? -11.740 -2.342 -30.083 1.00 64.75 211 ASP A CA 1
ATOM 1672 C C . ASP A 1 211 ? -12.613 -3.287 -30.925 1.00 64.75 211 ASP A C 1
ATOM 1674 O O . ASP A 1 211 ? -13.421 -2.832 -31.735 1.00 64.75 211 ASP A O 1
ATOM 1678 N N . SER A 1 212 ? -12.478 -4.606 -30.755 1.00 59.34 212 SER A N 1
ATOM 1679 C CA . SER A 1 212 ? -13.359 -5.558 -31.435 1.00 59.34 212 SER A CA 1
ATOM 1680 C C . SER A 1 212 ? -14.703 -5.610 -30.697 1.00 59.34 212 SER A C 1
ATOM 1682 O O . SER A 1 212 ? -14.732 -6.071 -29.552 1.00 59.34 212 SER A O 1
ATOM 1684 N N . PRO A 1 213 ? -15.818 -5.141 -31.296 1.00 69.06 213 PRO A N 1
ATOM 1685 C CA . PRO A 1 213 ? -17.127 -5.250 -30.666 1.00 69.06 213 PRO A CA 1
ATOM 1686 C C . PRO A 1 213 ? -17.432 -6.727 -30.384 1.00 69.06 213 PRO A C 1
ATOM 1688 O O . PRO A 1 213 ? -17.028 -7.587 -31.174 1.00 69.06 213 PRO A O 1
ATOM 1691 N N . PRO A 1 214 ? -18.122 -7.045 -29.272 1.00 67.06 214 PRO A N 1
ATOM 1692 C CA . PRO A 1 214 ? -18.483 -8.420 -28.963 1.00 67.06 214 PRO A CA 1
ATOM 1693 C C . PRO A 1 214 ? -19.251 -8.994 -30.151 1.00 67.06 214 PRO A C 1
ATOM 1695 O O . PRO A 1 214 ? -20.291 -8.456 -30.538 1.00 67.06 214 PRO A O 1
ATOM 1698 N N . SER A 1 215 ? -18.704 -10.049 -30.759 1.00 72.31 215 SER A N 1
ATOM 1699 C CA . SER A 1 215 ? -19.353 -10.743 -31.865 1.00 72.31 215 SER A CA 1
ATOM 1700 C C . SER A 1 215 ? -20.783 -11.088 -31.447 1.00 72.31 215 SER A C 1
ATOM 1702 O O . SER A 1 215 ? -20.953 -11.683 -30.377 1.00 72.31 215 SER A O 1
ATOM 1704 N N . PRO A 1 216 ? -21.811 -10.710 -32.228 1.00 71.44 216 PRO A N 1
ATOM 1705 C CA . PRO A 1 216 ? -23.180 -11.082 -31.915 1.00 71.44 216 PRO A CA 1
ATOM 1706 C C . PRO A 1 216 ? -23.244 -12.609 -31.849 1.00 71.44 216 PRO A C 1
ATOM 1708 O O . PRO A 1 216 ? -22.909 -13.295 -32.816 1.00 71.44 216 PRO A O 1
ATOM 1711 N N . GLY A 1 217 ? -23.573 -13.121 -30.661 1.00 76.38 217 GLY A N 1
ATOM 1712 C CA . GLY A 1 217 ? -23.685 -14.550 -30.403 1.00 76.38 217 GLY A CA 1
ATOM 1713 C C . GLY A 1 217 ? -24.667 -15.180 -31.384 1.00 76.38 217 GLY A C 1
ATOM 1714 O O . GLY A 1 217 ? -25.751 -14.639 -31.605 1.00 76.38 217 GLY A O 1
ATOM 1715 N N . THR A 1 218 ? -24.229 -16.279 -31.992 1.00 57.44 218 THR A N 1
ATOM 1716 C CA . THR A 1 218 ? -25.043 -17.162 -32.835 1.00 57.44 218 THR A CA 1
ATOM 1717 C C . THR A 1 218 ? -25.788 -18.165 -31.974 1.00 57.44 218 THR A C 1
ATOM 1719 O O . THR A 1 218 ? -25.226 -18.565 -30.928 1.00 57.44 218 THR A O 1
#

Foldseek 3Di:
DDPPQDDEDAAWDWDADLQFIDTPNDTDGRAELQWDWDDDWQKIWIAGVVRRIDIYGHPTRVVNVVVSVVNVVSHVVRHVVVDPPVVVVNCVVDQLSLLVVLLVQLCPFDQDQDCDPVNDGDGDGPSHPRNVVQCPPDPVSVLVSLLSLLRVLLVDPDPVSNVSSVVSVVVSCVVPVPSNVVCVVVQPDDDSVVSNVVVVVVVVVVVVVVPDPPDPDD

Secondary structure (DSSP, 8-state):
---PPPP-BTT--EEEETTEEEETTEEEEE--TT-EEEEETTEEEEE-TTS-EEEEE-SSHHHHHHHHHHHHHHHHHHHHHH-----HHHHTTSTTHHHHHHHHHHH---------TTS-------TTHHHHHHHHH-HHHHHHHHHHHHHHHHH---HHHHHHHHHHHHHHHHH-HHHHHHTTTT-SSSSHHHHHHHHHHHHHHHHHHHTSPPPPP-

pLDDT: mean 79.84, std 16.22, range [38.12, 97.19]

Radius of gyration: 24.4 Å; chains: 1; bounding box: 50×33×68 Å

Organism: Alexandrium catenella (NCBI:txid2925)

Sequence (218 aa):
RHLMAGSAEAMSKCQIISGVLFSKGRKIGRLDSSCSVDFAGREVTVTWGSGLYYTCMKQNAKEAESFAGECRVAIDQLARETLPIISLDAACQVIDFAGRLAQYLWAERRVERVCESSGLKRRRVQRDGSLFRLLRSSRSTLRDVILGVKERRAFISDPQDQLSFNSIVDSIRERYPTQWRLMRKLQNSSTNDEDRKVARSTLMRHLSTTDSPPSPGT